Protein AF-A0A9P7DQG3-F1 (afdb_monomer)

Radius of gyration: 29.2 Å; Cα contacts (8 Å, |Δi|>4): 333; chains: 1; bounding box: 63×39×82 Å

Mean predicted aligned error: 13.74 Å

Structure (mmCIF, N/CA/C/O backbone):
data_AF-A0A9P7DQG3-F1
#
_entry.id   AF-A0A9P7DQG3-F1
#
loop_
_atom_site.group_PDB
_atom_site.id
_atom_site.type_symbol
_atom_site.label_atom_id
_atom_site.label_alt_id
_atom_site.label_comp_id
_atom_site.label_asym_id
_atom_site.label_entity_id
_atom_site.label_seq_id
_atom_site.pdbx_PDB_ins_code
_atom_site.Cartn_x
_atom_site.Cartn_y
_atom_site.Cartn_z
_atom_site.occupancy
_atom_site.B_iso_or_equiv
_atom_site.auth_seq_id
_atom_site.auth_comp_id
_atom_site.auth_asym_id
_atom_site.auth_atom_id
_atom_site.pdbx_PDB_model_num
ATOM 1 N N . MET A 1 1 ? 16.001 -13.285 -17.445 1.00 63.06 1 MET A N 1
ATOM 2 C CA . MET A 1 1 ? 15.745 -11.898 -16.988 1.00 63.06 1 MET A CA 1
ATOM 3 C C . MET A 1 1 ? 14.315 -11.533 -17.379 1.00 63.06 1 MET A C 1
ATOM 5 O O . MET A 1 1 ? 13.831 -12.072 -18.368 1.00 63.06 1 MET A O 1
ATOM 9 N N . GLN A 1 2 ? 13.593 -10.736 -16.587 1.00 71.00 2 GLN A N 1
ATOM 10 C CA . GLN A 1 2 ? 12.207 -10.353 -16.915 1.00 71.00 2 GLN A CA 1
ATOM 11 C C . GLN A 1 2 ? 12.152 -8.881 -17.323 1.00 71.00 2 GLN A C 1
ATOM 13 O O . GLN A 1 2 ? 12.653 -8.028 -16.598 1.00 71.00 2 GLN A O 1
ATOM 18 N N . LEU A 1 3 ? 11.556 -8.590 -18.474 1.00 70.62 3 LEU A N 1
ATOM 19 C CA . LEU A 1 3 ? 11.270 -7.233 -18.928 1.00 70.62 3 LEU A CA 1
ATOM 20 C C . LEU A 1 3 ? 9.759 -7.025 -18.865 1.00 70.62 3 LEU A C 1
ATOM 22 O O . LEU A 1 3 ? 9.004 -7.851 -19.366 1.00 70.62 3 LEU A O 1
ATOM 26 N N . MET A 1 4 ? 9.322 -5.939 -18.251 1.00 74.44 4 MET A N 1
ATOM 27 C CA . MET A 1 4 ? 7.920 -5.551 -18.183 1.00 74.44 4 MET A CA 1
ATOM 28 C C . MET A 1 4 ? 7.779 -4.178 -18.821 1.00 74.44 4 MET A C 1
ATOM 30 O O . MET A 1 4 ? 8.484 -3.254 -18.423 1.00 74.44 4 MET A O 1
ATOM 34 N N . ILE A 1 5 ? 6.889 -4.050 -19.795 1.00 70.81 5 ILE A N 1
ATOM 35 C CA . ILE A 1 5 ? 6.512 -2.766 -20.382 1.00 70.81 5 ILE A CA 1
ATOM 36 C C . ILE A 1 5 ? 5.112 -2.455 -19.863 1.00 70.81 5 ILE A C 1
ATOM 38 O O . ILE A 1 5 ? 4.211 -3.291 -19.940 1.00 70.81 5 ILE A O 1
ATOM 42 N N . MET A 1 6 ? 4.969 -1.288 -19.247 1.00 69.31 6 MET A N 1
ATOM 43 C CA . MET A 1 6 ? 3.700 -0.749 -18.783 1.00 69.31 6 MET A CA 1
ATOM 44 C C . MET A 1 6 ? 3.378 0.487 -19.606 1.00 69.31 6 MET A C 1
ATOM 46 O O . MET A 1 6 ? 4.008 1.534 -19.431 1.00 69.31 6 MET A O 1
ATOM 50 N N . ASP A 1 7 ? 2.381 0.351 -20.471 1.00 67.81 7 ASP A N 1
ATOM 51 C CA . ASP A 1 7 ? 1.833 1.455 -21.244 1.00 67.81 7 ASP A CA 1
ATOM 52 C C . ASP A 1 7 ? 0.748 2.145 -20.406 1.00 67.81 7 ASP A C 1
ATOM 54 O O . ASP A 1 7 ? -0.331 1.598 -20.143 1.00 67.81 7 ASP A O 1
ATOM 58 N N . LEU A 1 8 ? 1.059 3.351 -19.928 1.00 63.91 8 LEU A N 1
ATOM 59 C CA . LEU A 1 8 ? 0.132 4.186 -19.172 1.00 63.91 8 LEU A CA 1
ATOM 60 C C . LEU A 1 8 ? -0.768 4.922 -20.169 1.00 63.91 8 LEU A C 1
ATOM 62 O O . LEU A 1 8 ? -0.353 5.881 -20.823 1.00 63.91 8 LEU A O 1
ATOM 66 N N . LYS A 1 9 ? -2.023 4.479 -20.295 1.00 62.97 9 LYS A N 1
ATOM 67 C CA . LYS A 1 9 ? -3.053 5.274 -20.975 1.00 62.97 9 LYS A CA 1
ATOM 68 C C . LYS A 1 9 ? -3.391 6.491 -20.117 1.00 62.97 9 LYS A C 1
ATOM 70 O O . LYS A 1 9 ? -3.320 6.430 -18.892 1.00 62.97 9 LYS A O 1
ATOM 75 N N . LYS A 1 10 ? -3.747 7.591 -20.791 1.00 56.47 10 LYS A N 1
ATOM 76 C CA . LYS A 1 10 ? -4.061 8.900 -20.201 1.00 56.47 10 LYS A CA 1
ATOM 77 C C . LYS A 1 10 ? -4.883 8.730 -18.924 1.00 56.47 10 LYS A C 1
ATOM 79 O O . LYS A 1 10 ? -6.055 8.361 -18.993 1.00 56.47 10 LYS A O 1
ATOM 84 N N . VAL A 1 11 ? -4.274 9.018 -17.776 1.00 53.38 11 VAL A N 1
ATOM 85 C CA . VAL A 1 11 ? -4.937 8.840 -16.485 1.00 53.38 11 VAL A CA 1
ATOM 86 C C . VAL A 1 11 ? -6.070 9.871 -16.395 1.00 53.38 11 VAL A C 1
ATOM 88 O O . VAL A 1 11 ? -5.808 11.070 -16.571 1.00 53.38 11 VAL A O 1
ATOM 91 N N . PRO A 1 12 ? -7.329 9.459 -16.138 1.00 49.09 12 PRO A N 1
ATOM 92 C CA . PRO A 1 12 ? -8.450 10.386 -16.099 1.00 49.09 12 PRO A CA 1
ATOM 93 C C . PRO A 1 12 ? -8.169 11.564 -15.154 1.00 49.09 12 PRO A C 1
ATOM 95 O O . PRO A 1 12 ? -7.574 11.431 -14.079 1.00 49.09 12 PRO A O 1
ATOM 98 N N . THR A 1 13 ? -8.517 12.756 -15.637 1.00 47.00 13 THR A N 1
ATOM 99 C CA . THR A 1 13 ? -8.175 14.057 -15.044 1.00 47.00 13 THR A CA 1
ATOM 100 C C . THR A 1 13 ? -9.143 14.465 -13.928 1.00 47.00 13 THR A C 1
ATOM 102 O O . THR A 1 13 ? -8.862 15.410 -13.197 1.00 47.00 13 THR A O 1
ATOM 105 N N . GLU A 1 14 ? -10.259 13.754 -13.764 1.00 42.91 14 GLU A N 1
ATOM 106 C CA . GLU A 1 14 ? -11.219 14.021 -12.694 1.00 42.91 14 GLU A CA 1
ATOM 107 C C . GLU A 1 14 ? -10.837 13.317 -11.388 1.00 42.91 14 GLU A C 1
ATOM 109 O O . GLU A 1 14 ? -10.205 12.262 -11.393 1.00 42.91 14 GLU A O 1
ATOM 114 N N . ASP A 1 15 ? -11.195 13.954 -10.270 1.00 47.31 15 ASP A N 1
ATOM 115 C CA . ASP A 1 15 ? -10.981 13.533 -8.885 1.00 47.31 15 ASP A CA 1
ATOM 116 C C . ASP A 1 15 ? -11.397 12.068 -8.652 1.00 47.31 15 ASP A C 1
ATOM 118 O O . ASP A 1 15 ? -12.502 11.767 -8.189 1.00 47.31 15 ASP A O 1
ATOM 122 N N . ASN A 1 16 ? -10.488 11.136 -8.943 1.00 47.53 16 ASN A N 1
ATOM 123 C CA . ASN A 1 16 ? -10.688 9.711 -8.718 1.00 47.53 16 ASN A CA 1
ATOM 124 C C . ASN A 1 16 ? -10.616 9.427 -7.220 1.00 47.53 16 ASN A C 1
ATOM 126 O O . ASN A 1 16 ? -9.595 9.035 -6.649 1.00 47.53 16 ASN A O 1
ATOM 130 N N . THR A 1 17 ? -11.747 9.663 -6.574 1.00 49.53 17 THR A N 1
ATOM 131 C CA . THR A 1 17 ? -12.048 9.181 -5.239 1.00 49.53 17 THR A CA 1
ATOM 132 C C . THR A 1 17 ? -12.219 7.670 -5.328 1.00 49.53 17 THR A C 1
ATOM 134 O O . THR A 1 17 ? -13.249 7.160 -5.759 1.00 49.53 17 THR A O 1
ATOM 137 N N . LEU A 1 18 ? -11.184 6.920 -4.949 1.00 52.03 18 LEU A N 1
ATOM 138 C CA . LEU A 1 18 ? -11.362 5.485 -4.768 1.00 52.03 18 LEU A CA 1
ATOM 139 C C . LEU A 1 18 ? -12.339 5.260 -3.607 1.00 52.03 18 LEU A C 1
ATOM 141 O O . LEU A 1 18 ? -12.088 5.777 -2.509 1.00 52.03 18 LEU A O 1
ATOM 145 N N . PRO A 1 19 ? -13.409 4.467 -3.793 1.00 49.12 19 PRO A N 1
ATOM 146 C CA . PRO A 1 19 ? -14.172 3.982 -2.661 1.00 49.12 19 PRO A CA 1
ATOM 147 C C . PRO A 1 19 ? -13.223 3.164 -1.776 1.00 49.12 19 PRO A C 1
ATOM 149 O O . PRO A 1 19 ? -12.487 2.301 -2.272 1.00 49.12 19 PRO A O 1
ATOM 152 N N . PRO A 1 20 ? -13.173 3.441 -0.465 1.00 48.97 20 PRO A N 1
ATOM 153 C CA . PRO A 1 20 ? -12.318 2.682 0.416 1.00 48.97 20 PRO A CA 1
ATOM 154 C C . PRO A 1 20 ? -12.812 1.236 0.441 1.00 48.97 20 PRO A C 1
ATOM 156 O O . PRO A 1 20 ? -13.972 0.978 0.760 1.00 48.97 20 PRO A O 1
ATOM 159 N N . ARG A 1 21 ? -11.865 0.320 0.202 1.00 51.81 21 ARG A N 1
ATOM 160 C CA . ARG A 1 21 ? -11.880 -1.108 0.561 1.00 51.81 21 ARG A CA 1
ATOM 161 C C . ARG A 1 21 ? -12.265 -2.078 -0.564 1.00 51.81 21 ARG A C 1
ATOM 163 O O . ARG A 1 21 ? -13.416 -2.215 -0.959 1.00 51.81 21 ARG A O 1
ATOM 170 N N . SER A 1 22 ? -11.270 -2.861 -0.984 1.00 53.19 22 SER A N 1
ATOM 171 C CA . SER A 1 22 ? -11.482 -4.095 -1.741 1.00 53.19 22 SER A CA 1
ATOM 172 C C . SER A 1 22 ? -12.106 -5.168 -0.830 1.00 53.19 22 SER A C 1
ATOM 174 O O . SER A 1 22 ? -11.706 -5.352 0.324 1.00 53.19 22 SER A O 1
ATOM 176 N N . SER A 1 23 ? -13.104 -5.877 -1.363 1.00 53.47 23 SER A N 1
ATOM 177 C CA . SER A 1 23 ? -13.939 -6.890 -0.692 1.00 53.47 23 SER A CA 1
ATOM 178 C C . SER A 1 23 ? -13.155 -8.072 -0.085 1.00 53.47 23 SER A C 1
ATOM 180 O O . SER A 1 23 ? -13.668 -8.773 0.791 1.00 53.47 23 SER A O 1
ATOM 182 N N . ARG A 1 24 ? -11.894 -8.277 -0.489 1.00 57.59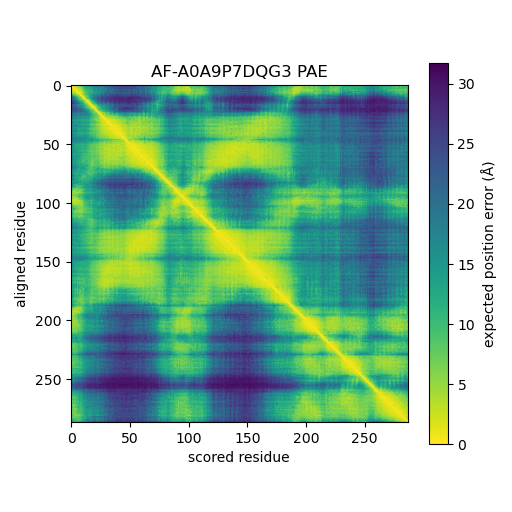 24 ARG A N 1
ATOM 183 C CA . ARG A 1 24 ? -11.137 -9.517 -0.246 1.00 57.59 24 ARG A CA 1
ATOM 184 C C . ARG A 1 24 ? -10.779 -9.779 1.228 1.00 57.59 24 ARG A C 1
ATOM 186 O O . ARG A 1 24 ? -10.534 -10.922 1.590 1.00 57.59 24 ARG A O 1
ATOM 193 N N . TYR A 1 25 ? -10.817 -8.755 2.086 1.00 62.91 25 TYR A N 1
ATOM 194 C CA . TYR A 1 25 ? -10.510 -8.856 3.527 1.00 62.91 25 TYR A CA 1
ATOM 195 C C . TYR A 1 25 ? -11.672 -8.395 4.422 1.00 62.91 25 TYR A C 1
ATOM 197 O O . TYR A 1 25 ? -11.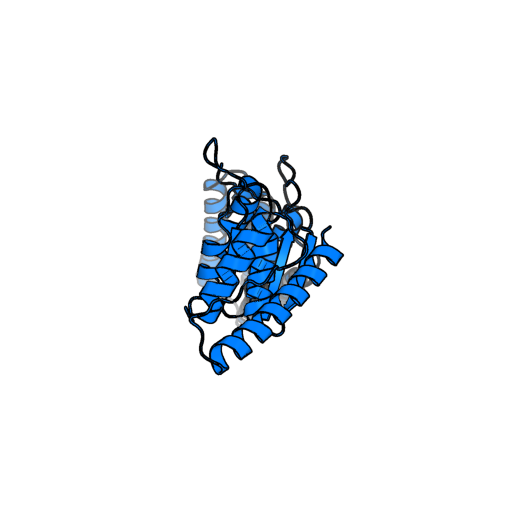471 -7.912 5.540 1.00 62.91 25 TYR A O 1
ATOM 205 N N . SER A 1 26 ? -12.906 -8.500 3.920 1.00 64.06 26 SER A N 1
ATOM 206 C CA . SER A 1 26 ? -14.104 -8.034 4.629 1.00 64.06 26 SER A CA 1
ATOM 207 C C . SER A 1 26 ? -14.474 -8.878 5.857 1.00 64.06 26 SER A C 1
ATOM 209 O O . SER A 1 26 ? -15.207 -8.396 6.714 1.00 64.06 26 SER A O 1
ATOM 211 N N . SER A 1 27 ? -13.980 -10.114 5.971 1.00 71.56 27 SER A N 1
ATOM 212 C CA . SER A 1 27 ? -14.324 -11.036 7.066 1.00 71.56 27 SER A CA 1
ATOM 213 C C . SER A 1 27 ? -13.561 -10.769 8.369 1.00 71.56 27 SER A C 1
ATOM 215 O O . SER A 1 27 ? -14.101 -10.984 9.450 1.00 71.56 27 SER A O 1
ATOM 217 N N . LEU A 1 28 ? -12.330 -10.258 8.297 1.00 75.88 28 LEU A N 1
ATOM 218 C CA . LEU A 1 28 ? -11.463 -10.068 9.469 1.00 75.88 28 LEU A CA 1
ATOM 219 C C . LEU A 1 28 ? -12.007 -9.061 10.505 1.00 75.88 28 LEU A C 1
ATOM 221 O O . LEU A 1 28 ? -11.995 -9.381 11.694 1.00 75.88 28 LEU A O 1
ATOM 225 N N . PRO A 1 29 ? -12.550 -7.890 10.114 1.00 75.81 29 PRO A N 1
ATOM 226 C CA . PRO A 1 29 ? -13.173 -6.974 11.072 1.00 75.81 29 PRO A CA 1
ATOM 227 C C . PRO A 1 29 ? -14.394 -7.587 11.764 1.00 75.81 29 PRO A C 1
ATOM 229 O O . PRO A 1 29 ? -14.620 -7.336 12.943 1.00 75.81 29 PRO A O 1
ATOM 232 N N . ILE A 1 30 ? -15.156 -8.423 11.049 1.00 81.25 30 ILE A N 1
ATOM 233 C CA . ILE A 1 30 ? -16.355 -9.083 11.581 1.00 81.25 30 ILE A CA 1
ATOM 234 C C . ILE A 1 30 ? -15.962 -10.038 12.709 1.00 81.25 30 ILE A C 1
ATOM 236 O O . ILE A 1 30 ? -16.588 -10.024 13.765 1.00 81.25 30 ILE A O 1
ATOM 240 N N . ILE A 1 31 ? -14.889 -10.813 12.528 1.00 83.00 31 ILE A N 1
ATOM 241 C CA . ILE A 1 31 ? -14.380 -11.742 13.549 1.00 83.00 31 ILE A CA 1
ATOM 242 C C . ILE A 1 31 ? -13.983 -10.990 14.829 1.00 83.00 31 ILE A C 1
ATOM 244 O O . ILE A 1 31 ? -14.371 -11.394 15.929 1.00 83.00 31 ILE A O 1
ATOM 248 N N . ALA A 1 32 ? -13.261 -9.873 14.700 1.00 81.88 32 ALA A N 1
ATOM 249 C CA . ALA A 1 32 ? -12.864 -9.045 15.839 1.00 81.88 32 ALA A CA 1
ATOM 250 C C . ALA A 1 32 ? -14.084 -8.458 16.580 1.00 81.88 32 ALA A C 1
ATOM 252 O O . ALA A 1 32 ? -14.145 -8.501 17.815 1.00 81.88 32 ALA A O 1
ATOM 253 N N . SER A 1 33 ? -15.090 -7.970 15.845 1.00 81.25 33 SER A N 1
ATOM 254 C CA . SER A 1 33 ? -16.330 -7.444 16.429 1.00 81.25 33 SER A CA 1
ATOM 255 C C . SER A 1 33 ? -17.147 -8.528 17.133 1.00 81.25 33 SER A C 1
ATOM 257 O O . SER A 1 33 ? -17.548 -8.329 18.278 1.00 81.25 33 SER A O 1
ATOM 259 N N . VAL A 1 34 ? -17.346 -9.691 16.504 1.00 87.00 34 VAL A N 1
ATOM 260 C CA . VAL A 1 34 ? -18.105 -10.817 17.081 1.00 87.00 34 VAL A CA 1
ATOM 261 C C . VAL A 1 34 ? -17.450 -11.319 18.365 1.00 87.00 34 VAL A C 1
ATOM 263 O O . VAL A 1 34 ? -18.135 -11.507 19.368 1.00 87.00 34 VAL A O 1
ATOM 266 N N . THR A 1 35 ? -16.123 -11.464 18.367 1.00 83.12 35 THR A N 1
ATOM 267 C CA . THR A 1 35 ? -15.363 -11.887 19.554 1.00 83.12 35 THR A CA 1
ATOM 268 C C . THR A 1 35 ? -15.544 -10.898 20.703 1.00 83.12 35 THR A C 1
ATOM 270 O O . THR A 1 35 ? -15.763 -11.292 21.847 1.00 83.12 35 THR A O 1
ATOM 273 N N . SER A 1 36 ? -15.520 -9.600 20.396 1.00 84.56 36 SER A N 1
ATOM 274 C CA . SER A 1 36 ? -15.711 -8.552 21.399 1.00 84.56 36 SER A CA 1
ATOM 275 C C . SER A 1 36 ? -17.151 -8.548 21.944 1.00 84.56 36 SER A C 1
ATOM 277 O O . SER A 1 36 ? -17.357 -8.342 23.139 1.00 84.56 36 SER A O 1
ATOM 279 N N . ILE A 1 37 ? -18.158 -8.821 21.100 1.00 88.00 37 ILE A N 1
ATOM 280 C CA . ILE A 1 37 ? -19.571 -8.929 21.519 1.00 88.00 37 ILE A CA 1
ATOM 281 C C . ILE A 1 37 ? -19.764 -10.145 22.424 1.00 88.00 37 ILE A C 1
ATOM 283 O O . ILE A 1 37 ? -20.390 -10.030 23.478 1.00 88.00 37 ILE A O 1
ATOM 287 N N . ALA A 1 38 ? -19.183 -11.289 22.060 1.00 87.62 38 ALA A N 1
ATOM 288 C CA . ALA A 1 38 ? -19.213 -12.492 22.884 1.00 87.62 38 ALA A CA 1
ATOM 289 C C . ALA A 1 38 ? -18.575 -12.243 24.261 1.00 87.62 38 ALA A C 1
ATOM 291 O O . ALA A 1 38 ? -19.174 -12.581 25.282 1.00 87.62 38 ALA A O 1
ATOM 292 N N . ALA A 1 39 ? -17.420 -11.569 24.306 1.00 84.31 39 ALA A N 1
ATOM 293 C CA . ALA A 1 39 ? -16.769 -11.181 25.557 1.00 84.31 39 ALA A CA 1
ATOM 294 C C . ALA A 1 39 ? -17.671 -10.279 26.424 1.00 84.31 39 ALA A C 1
ATOM 296 O O . ALA A 1 39 ? -17.797 -10.515 27.624 1.00 84.31 39 ALA A O 1
ATOM 297 N N . CYS A 1 40 ? -18.369 -9.303 25.829 1.00 84.81 40 CYS A N 1
ATOM 298 C CA . CYS A 1 40 ? -19.357 -8.480 26.538 1.00 84.81 40 CYS A CA 1
ATOM 299 C C . CYS A 1 40 ? -20.489 -9.314 27.160 1.00 84.81 40 CYS A C 1
ATOM 301 O O . CYS A 1 40 ? -20.813 -9.120 28.332 1.00 84.81 40 CYS A O 1
ATOM 303 N N . VAL A 1 41 ? -21.089 -10.233 26.397 1.00 88.31 41 VAL A N 1
ATOM 304 C CA . VAL A 1 41 ? -22.210 -11.073 26.864 1.00 88.31 41 VAL A CA 1
ATOM 305 C C . VAL A 1 41 ? -21.775 -11.985 28.013 1.00 88.31 41 VAL A C 1
ATOM 307 O O . VAL A 1 41 ? -22.498 -12.131 29.004 1.00 88.31 41 VAL A O 1
ATOM 310 N N . ILE A 1 42 ? -20.572 -12.556 27.921 1.00 86.25 42 ILE A N 1
ATOM 311 C CA . ILE A 1 42 ? -20.012 -13.409 28.973 1.00 86.25 42 ILE A CA 1
ATOM 312 C C . ILE A 1 42 ? -19.736 -12.587 30.241 1.00 86.25 42 ILE A C 1
ATOM 314 O O . ILE A 1 42 ? -20.158 -12.989 31.324 1.00 86.25 42 ILE A O 1
ATOM 318 N N . CYS A 1 43 ? -19.128 -11.400 30.126 1.00 82.88 43 CYS A N 1
ATOM 319 C CA . CYS A 1 43 ? -18.888 -10.513 31.274 1.00 82.88 43 CYS A CA 1
ATOM 320 C C . CYS A 1 43 ? -20.191 -10.078 31.969 1.00 82.88 43 CYS A C 1
ATOM 322 O O . CYS A 1 43 ? -20.262 -10.081 33.199 1.00 82.88 43 CYS A O 1
ATOM 324 N N . ALA A 1 44 ? -21.241 -9.766 31.200 1.00 85.19 44 ALA A N 1
ATOM 325 C CA . ALA A 1 44 ? -22.556 -9.432 31.752 1.00 85.19 44 ALA A CA 1
ATOM 326 C C . ALA A 1 44 ? -23.185 -10.620 32.506 1.00 85.19 44 ALA A C 1
ATOM 328 O O . ALA A 1 44 ? -23.757 -10.439 33.581 1.00 85.19 44 ALA A O 1
ATOM 329 N N . SER A 1 45 ? -23.018 -11.841 31.988 1.00 85.12 45 SER A N 1
ATOM 330 C CA . SER A 1 45 ? -23.529 -13.071 32.617 1.00 85.12 45 SER A CA 1
ATOM 331 C C . SER A 1 45 ? -22.844 -13.374 33.955 1.00 85.12 45 SER A C 1
ATOM 333 O O . SER A 1 45 ? -23.489 -13.838 34.893 1.00 85.12 45 SER A O 1
ATOM 335 N N . VAL A 1 46 ? -21.555 -13.043 34.078 1.00 85.62 46 VAL A N 1
ATOM 336 C CA . VAL A 1 46 ? -20.765 -13.180 35.319 1.00 85.62 46 VAL A CA 1
ATOM 337 C C . VAL A 1 46 ? -21.012 -12.007 36.292 1.00 85.62 46 VAL A C 1
ATOM 339 O O . VAL A 1 46 ? -20.421 -11.950 37.367 1.00 85.62 46 VAL A O 1
ATOM 342 N N . LYS A 1 47 ? -21.932 -11.083 35.962 1.00 82.81 47 LYS A N 1
ATOM 343 C CA . LYS A 1 47 ? -22.234 -9.849 36.717 1.00 82.81 47 LYS A CA 1
ATOM 344 C C . LYS A 1 47 ? -21.024 -8.920 36.891 1.00 82.81 47 LYS A C 1
ATOM 346 O O . LYS A 1 47 ? -21.040 -8.052 37.764 1.00 82.81 47 LYS A O 1
ATOM 351 N N . ASP A 1 48 ? -20.001 -9.049 36.042 1.00 83.88 48 ASP A N 1
ATOM 352 C CA . ASP A 1 48 ? -18.880 -8.110 36.007 1.00 83.88 48 ASP A CA 1
ATOM 353 C C . ASP A 1 48 ? -19.230 -6.905 35.129 1.00 83.88 48 ASP A C 1
ATOM 355 O O . ASP A 1 48 ? -18.868 -6.784 33.952 1.00 83.88 48 ASP A O 1
ATOM 359 N N . TRP A 1 49 ? -19.980 -5.990 35.737 1.00 84.19 49 TRP A N 1
ATOM 360 C CA . TRP A 1 49 ? -20.413 -4.751 35.103 1.00 84.19 49 TRP A CA 1
ATOM 361 C C . TRP A 1 49 ? -19.257 -3.799 34.799 1.00 84.19 49 TRP A C 1
ATOM 363 O O . TRP A 1 49 ? -19.394 -2.960 33.907 1.00 84.19 49 TRP A O 1
ATOM 373 N N . LEU A 1 50 ? -18.140 -3.903 35.527 1.00 85.94 50 LEU A N 1
ATOM 374 C CA . LEU A 1 50 ? -16.973 -3.060 35.293 1.00 85.94 50 LEU A CA 1
ATOM 375 C C . LEU A 1 50 ? -16.317 -3.473 33.975 1.00 85.94 50 LEU A C 1
ATOM 377 O O . LEU A 1 50 ? -16.249 -2.659 33.055 1.00 85.94 50 LEU A O 1
ATOM 381 N N . SER A 1 51 ? -15.935 -4.746 33.829 1.00 85.19 51 SER A N 1
ATOM 382 C CA . SER A 1 51 ? -15.337 -5.252 32.586 1.00 85.19 51 SER A CA 1
ATOM 383 C C . SER A 1 51 ? -16.276 -5.109 31.390 1.00 85.19 51 SER A C 1
ATOM 385 O O . SER A 1 51 ? -15.831 -4.709 30.313 1.00 85.19 51 SER A O 1
ATOM 387 N N . PHE A 1 52 ? -17.582 -5.331 31.577 1.00 87.81 52 PHE A N 1
ATOM 388 C CA . PHE A 1 52 ? -18.582 -5.073 30.538 1.00 87.81 52 PHE A CA 1
ATOM 389 C C . PHE A 1 52 ? -18.534 -3.622 30.028 1.00 87.81 52 PHE A C 1
ATOM 391 O O . PHE A 1 52 ? -18.428 -3.402 28.820 1.00 87.81 52 PHE A O 1
ATOM 398 N N . LYS A 1 53 ? -18.564 -2.629 30.932 1.00 88.94 53 LYS A N 1
ATOM 399 C CA . LYS A 1 53 ? -18.517 -1.203 30.562 1.00 88.94 53 LYS A CA 1
ATOM 400 C C . LYS A 1 53 ? -17.216 -0.841 29.848 1.00 88.94 53 LYS A C 1
ATOM 402 O O . LYS A 1 53 ? -17.253 -0.058 28.903 1.00 88.94 53 LYS A O 1
ATOM 407 N N . MET A 1 54 ? -16.088 -1.421 30.255 1.00 88.56 54 MET A N 1
ATOM 408 C CA . MET A 1 54 ? -14.784 -1.135 29.647 1.00 88.56 54 MET A CA 1
ATOM 409 C C . MET A 1 54 ? -14.648 -1.712 28.234 1.00 88.56 54 MET A C 1
ATOM 411 O O . MET A 1 54 ? -14.115 -1.029 27.354 1.00 88.56 54 MET A O 1
ATOM 415 N N . ILE A 1 55 ? -15.157 -2.927 27.994 1.00 87.69 55 ILE A N 1
ATOM 416 C CA . ILE A 1 55 ? -15.197 -3.522 26.647 1.00 87.69 55 ILE A CA 1
ATOM 417 C C . ILE A 1 55 ? -16.152 -2.717 25.755 1.00 87.69 55 ILE A C 1
ATOM 419 O O . ILE A 1 55 ? -15.784 -2.344 24.640 1.00 87.69 55 ILE A O 1
ATOM 423 N N . LEU A 1 56 ? -17.339 -2.366 26.266 1.00 89.88 56 LEU A N 1
ATOM 424 C CA . LEU A 1 56 ? -18.324 -1.567 25.533 1.00 89.88 56 LEU A CA 1
ATOM 425 C C . LEU A 1 56 ? -17.777 -0.179 25.162 1.00 89.88 56 LEU A C 1
ATOM 427 O O . LEU A 1 56 ? -17.928 0.261 24.023 1.00 89.88 56 LEU A O 1
ATOM 431 N N . LEU A 1 57 ? -17.086 0.491 26.089 1.00 90.75 57 LEU A N 1
ATOM 432 C CA . LEU A 1 57 ? -16.409 1.764 25.830 1.00 90.75 57 LEU A CA 1
ATOM 433 C C . LEU A 1 57 ? -15.377 1.630 24.700 1.00 90.75 57 LEU A C 1
ATOM 435 O O . LEU A 1 57 ? -15.310 2.489 23.820 1.00 90.75 57 LEU A O 1
ATOM 439 N N . GLY A 1 58 ? -14.608 0.536 24.698 1.00 88.00 58 GLY A N 1
ATOM 440 C CA . GLY A 1 58 ? -13.656 0.200 23.638 1.00 88.00 58 GLY A CA 1
ATOM 441 C C . GLY A 1 58 ? -14.314 0.074 22.266 1.00 88.00 58 GLY A C 1
ATOM 442 O O . GLY A 1 58 ? -13.838 0.671 21.297 1.00 88.00 58 GLY A O 1
ATOM 443 N N . MET A 1 59 ? -15.437 -0.645 22.192 1.00 89.00 59 MET A N 1
ATOM 444 C CA . MET A 1 59 ? -16.207 -0.797 20.955 1.00 89.00 59 MET A CA 1
ATOM 445 C C . MET A 1 59 ? -16.732 0.534 20.429 1.00 89.00 59 MET A C 1
ATOM 447 O O . MET A 1 59 ? -16.565 0.829 19.249 1.00 89.00 59 MET A O 1
ATOM 451 N N . VAL A 1 60 ? -17.352 1.339 21.295 1.00 90.69 60 VAL A N 1
ATOM 452 C CA . VAL A 1 60 ? -17.951 2.621 20.899 1.00 90.69 60 VAL A CA 1
ATOM 453 C C . VAL A 1 60 ? -16.867 3.594 20.433 1.00 90.69 60 VAL A C 1
ATOM 455 O O . VAL A 1 60 ? -16.996 4.182 19.362 1.00 90.69 60 VAL A O 1
ATOM 458 N N . SER A 1 61 ? -15.763 3.704 21.176 1.00 90.00 61 SER A N 1
ATOM 459 C CA . SER A 1 61 ? -14.588 4.504 20.796 1.00 90.00 61 SER A CA 1
ATOM 460 C C . SER A 1 61 ? -14.027 4.089 19.428 1.00 90.00 61 SER A C 1
ATOM 462 O O . SER A 1 61 ? -13.853 4.916 18.528 1.00 90.00 61 SER A O 1
ATOM 464 N N . SER A 1 62 ? -13.807 2.786 19.235 1.00 88.00 62 SER A N 1
ATOM 465 C CA . SER A 1 62 ? -13.277 2.234 17.980 1.00 88.00 62 SER A CA 1
ATOM 466 C C . SER A 1 62 ? -14.259 2.411 16.814 1.00 88.00 62 SER A C 1
ATOM 468 O O . SER A 1 62 ? -13.856 2.682 15.684 1.00 88.00 62 SER A O 1
ATOM 470 N N . GLY A 1 63 ? -15.563 2.310 17.077 1.00 87.00 63 GLY A N 1
ATOM 471 C CA . GLY A 1 63 ? -16.621 2.559 16.097 1.00 87.00 63 GLY A CA 1
ATOM 472 C C . GLY A 1 63 ? -16.661 4.018 15.641 1.00 87.00 63 GLY A C 1
ATOM 473 O O . GLY A 1 63 ? -16.686 4.292 14.443 1.00 87.00 63 GLY A O 1
ATOM 474 N N . ILE A 1 64 ? -16.589 4.967 16.579 1.00 87.81 64 ILE A N 1
ATOM 475 C CA . ILE A 1 64 ? -16.568 6.403 16.263 1.00 87.81 64 ILE A CA 1
ATOM 476 C C . ILE A 1 64 ? -15.313 6.753 15.457 1.00 87.81 64 ILE A C 1
ATOM 478 O O . ILE A 1 64 ? -15.408 7.377 14.399 1.00 87.81 64 ILE A O 1
ATOM 482 N N . THR A 1 65 ? -14.137 6.320 15.919 1.00 87.25 65 THR A N 1
ATOM 483 C CA . THR A 1 65 ? -12.864 6.611 15.239 1.00 87.25 65 THR A CA 1
ATOM 484 C C . THR A 1 65 ? -12.816 6.009 13.835 1.00 87.25 65 THR A C 1
ATOM 486 O O . THR A 1 65 ? -12.456 6.708 12.888 1.00 87.25 65 THR A O 1
ATOM 489 N N . SER A 1 66 ? -13.245 4.756 13.659 1.00 82.38 66 SER A N 1
ATOM 490 C CA . SER A 1 66 ? -13.295 4.109 12.339 1.00 82.38 66 SER A CA 1
ATOM 491 C C . SER A 1 66 ? -14.313 4.752 11.394 1.00 82.38 66 SER A C 1
ATOM 493 O O . SER A 1 66 ? -14.000 4.939 10.217 1.00 82.38 66 SER A O 1
ATOM 495 N N . SER A 1 67 ? -15.482 5.170 11.891 1.00 84.56 67 SER A N 1
ATOM 496 C CA . SER A 1 67 ? -16.466 5.910 11.091 1.00 84.56 67 SER A CA 1
ATOM 497 C C . SER A 1 67 ? -15.892 7.230 10.586 1.00 84.56 67 SER A C 1
ATOM 499 O O . SER A 1 67 ? -16.066 7.569 9.418 1.00 84.56 67 SER A O 1
ATOM 501 N N . ILE A 1 68 ? -15.182 7.967 11.444 1.00 84.44 68 ILE A N 1
ATOM 502 C CA . ILE A 1 68 ? -14.529 9.223 11.067 1.00 84.44 68 ILE A CA 1
ATOM 503 C C . ILE A 1 68 ? -13.434 8.968 10.026 1.00 84.44 68 ILE A C 1
ATOM 505 O O . ILE A 1 68 ? -13.371 9.676 9.021 1.00 84.44 68 ILE A O 1
ATOM 509 N N . MET A 1 69 ? -12.609 7.936 10.214 1.00 80.06 69 MET A N 1
ATOM 510 C CA . MET A 1 69 ? -11.558 7.576 9.255 1.00 80.06 69 MET A CA 1
ATOM 511 C C . MET A 1 69 ? -12.127 7.177 7.888 1.00 80.06 69 MET A C 1
ATOM 513 O O . MET A 1 69 ? -11.547 7.535 6.865 1.00 80.06 69 MET A O 1
ATOM 517 N N . CYS A 1 70 ? -13.295 6.527 7.852 1.00 75.62 70 CYS A N 1
ATOM 518 C CA . CYS A 1 70 ? -13.986 6.190 6.603 1.00 75.62 70 CYS A CA 1
ATOM 519 C C . CYS A 1 70 ? -14.493 7.416 5.830 1.00 75.62 70 CYS A C 1
ATOM 521 O O . CYS A 1 70 ? -14.737 7.314 4.633 1.00 75.62 70 CYS A O 1
ATOM 523 N N . THR A 1 71 ? -14.631 8.583 6.470 1.00 77.88 71 THR A N 1
ATOM 524 C CA . THR A 1 71 ? -14.974 9.825 5.749 1.00 77.88 71 THR A CA 1
ATOM 525 C C . THR A 1 71 ? -13.800 10.406 4.959 1.00 77.88 71 THR A C 1
ATOM 527 O O . THR A 1 71 ? -13.979 11.372 4.210 1.00 77.88 71 THR A O 1
ATOM 530 N N . GLY A 1 72 ? -12.597 9.853 5.145 1.00 71.62 72 GLY A N 1
ATOM 531 C CA . GLY A 1 72 ? -11.401 10.247 4.422 1.00 71.62 72 GLY A CA 1
ATOM 532 C C . GLY A 1 72 ? -11.444 9.805 2.964 1.00 71.62 72 GLY A C 1
ATOM 533 O O . GLY A 1 72 ? -11.810 8.680 2.644 1.00 71.62 72 GLY A O 1
ATOM 534 N N . THR A 1 73 ? -11.026 10.700 2.077 1.00 69.12 73 THR A N 1
ATOM 535 C CA . THR A 1 73 ? -10.864 10.409 0.648 1.00 69.12 73 THR A CA 1
ATOM 536 C C . THR A 1 73 ? -9.390 10.176 0.356 1.00 69.12 73 THR A C 1
ATOM 538 O O . THR A 1 73 ? -8.537 10.962 0.773 1.00 69.12 73 THR A O 1
ATOM 541 N N . ILE A 1 74 ? -9.064 9.075 -0.318 1.00 67.06 74 ILE A N 1
ATOM 542 C CA . ILE A 1 74 ? -7.695 8.813 -0.765 1.00 67.06 74 ILE A CA 1
ATOM 543 C C . ILE A 1 74 ? -7.504 9.568 -2.076 1.00 67.06 74 ILE A C 1
ATOM 545 O O . ILE A 1 74 ? -8.228 9.342 -3.037 1.00 67.06 74 ILE A O 1
ATOM 549 N N . THR A 1 75 ? -6.537 10.476 -2.091 1.00 66.31 75 THR A N 1
ATOM 550 C CA . THR A 1 75 ? -6.181 11.290 -3.255 1.00 66.31 75 THR A CA 1
ATOM 551 C C . THR A 1 75 ? -4.750 10.982 -3.662 1.00 66.31 75 THR A C 1
ATOM 553 O O . THR A 1 75 ? -3.874 10.818 -2.808 1.00 66.31 75 THR A O 1
ATOM 556 N N . LEU A 1 76 ? -4.492 10.897 -4.965 1.00 65.56 76 LEU A N 1
ATOM 557 C CA . LEU A 1 76 ? -3.139 10.754 -5.485 1.00 65.56 76 LEU A CA 1
ATOM 558 C C . LEU A 1 76 ? -2.540 12.149 -5.672 1.00 65.56 76 LEU A C 1
ATOM 560 O O . LEU A 1 76 ? -2.954 12.906 -6.547 1.00 65.56 76 LEU A O 1
ATOM 564 N N . GLY A 1 77 ? -1.574 12.510 -4.829 1.00 62.97 77 GLY A N 1
ATOM 565 C CA . GLY A 1 77 ? -0.837 13.757 -4.984 1.00 62.97 77 GLY A CA 1
ATOM 566 C C . GLY A 1 77 ? 0.065 13.679 -6.210 1.00 62.97 77 GLY A C 1
ATOM 567 O O . GLY A 1 77 ? 1.112 13.032 -6.143 1.00 62.97 77 GLY A O 1
ATOM 568 N N . ARG A 1 78 ? -0.336 14.336 -7.304 1.00 65.69 78 ARG A N 1
ATOM 569 C CA . ARG A 1 78 ? 0.488 14.506 -8.507 1.00 65.69 78 ARG A CA 1
ATOM 570 C C . ARG A 1 78 ? 1.475 15.651 -8.292 1.00 65.69 78 ARG A C 1
ATOM 572 O O . ARG A 1 78 ? 1.115 16.704 -7.763 1.00 65.69 78 ARG A O 1
ATOM 579 N N . VAL A 1 79 ? 2.723 15.445 -8.693 1.00 66.00 79 VAL A N 1
ATOM 580 C CA . VAL A 1 79 ? 3.695 16.533 -8.819 1.00 66.00 79 VAL A CA 1
ATOM 581 C C . VAL A 1 79 ? 3.549 17.066 -10.241 1.00 66.00 79 VAL A C 1
ATOM 583 O O . VAL A 1 79 ? 3.706 16.304 -11.193 1.00 66.00 79 VAL A O 1
ATOM 586 N N . LYS A 1 80 ? 3.188 18.347 -10.383 1.00 65.00 80 LYS A N 1
ATOM 587 C CA . LYS A 1 80 ? 3.042 18.973 -11.700 1.00 65.00 80 LYS A CA 1
ATOM 588 C C . LYS A 1 80 ? 4.404 18.933 -12.418 1.00 65.00 80 LYS A C 1
ATOM 590 O O . LYS A 1 80 ? 5.392 19.319 -11.784 1.00 65.00 80 LYS A O 1
ATOM 595 N N . PRO A 1 81 ? 4.479 18.450 -13.669 1.00 62.28 81 PRO A N 1
ATOM 596 C CA . PRO A 1 81 ? 5.705 18.528 -14.454 1.00 62.28 81 PRO A CA 1
ATOM 597 C C . PRO A 1 81 ? 6.075 19.993 -14.702 1.00 62.28 81 PRO A C 1
ATOM 599 O O . PRO A 1 81 ? 5.224 20.887 -14.628 1.00 62.28 81 PRO A O 1
ATOM 602 N N . ALA A 1 82 ? 7.357 20.249 -14.949 1.00 69.44 82 ALA A N 1
ATOM 603 C CA . ALA A 1 82 ? 7.794 21.576 -15.366 1.00 69.44 82 ALA A CA 1
ATOM 604 C C . ALA A 1 82 ? 7.318 21.852 -16.804 1.00 69.44 82 ALA A C 1
ATOM 606 O O . ALA A 1 82 ? 7.158 20.929 -17.603 1.00 69.44 82 ALA A O 1
ATOM 607 N N . ASP A 1 83 ? 7.079 23.119 -17.143 1.00 65.50 83 ASP A N 1
ATOM 608 C CA . ASP A 1 83 ? 6.613 23.468 -18.485 1.00 65.50 83 ASP A CA 1
ATOM 609 C C . ASP A 1 83 ? 7.713 23.163 -19.525 1.00 65.50 83 ASP A C 1
ATOM 611 O O . ASP A 1 83 ? 8.854 23.607 -19.385 1.00 65.50 83 ASP A O 1
ATOM 615 N N . GLY A 1 84 ? 7.365 22.406 -20.573 1.00 61.66 84 GLY A N 1
ATOM 616 C CA . GLY A 1 84 ? 8.262 22.083 -21.692 1.00 61.66 84 GLY A CA 1
ATOM 617 C C . GLY A 1 84 ? 9.107 20.811 -21.540 1.00 61.66 84 GLY A C 1
ATOM 618 O O . GLY A 1 84 ? 10.032 20.616 -22.329 1.00 61.66 84 GLY A O 1
ATOM 619 N N . VAL A 1 85 ? 8.825 19.950 -20.558 1.00 60.53 85 VAL A N 1
ATOM 620 C CA . VAL A 1 85 ? 9.543 18.675 -20.403 1.00 60.53 85 VAL A CA 1
ATOM 621 C C . VAL A 1 85 ? 9.084 17.669 -21.480 1.00 60.53 85 VAL A C 1
ATOM 623 O O . VAL A 1 85 ? 7.888 17.598 -21.777 1.00 60.53 85 VAL A O 1
ATOM 626 N N . PRO A 1 86 ? 10.014 16.925 -22.117 1.00 66.12 86 PRO A N 1
ATOM 627 C CA . PRO A 1 86 ? 9.679 15.865 -23.074 1.00 66.12 86 PRO A CA 1
ATOM 628 C C . PRO A 1 86 ? 8.840 14.736 -22.438 1.00 66.12 86 PRO A C 1
ATOM 630 O O . PRO A 1 86 ? 8.720 14.679 -21.214 1.00 66.12 86 PRO A O 1
ATOM 633 N N . PRO A 1 87 ? 8.274 13.814 -23.247 1.00 66.75 87 PRO A N 1
ATOM 634 C CA . PRO A 1 87 ? 7.557 12.640 -22.745 1.00 66.75 87 PRO A CA 1
ATOM 635 C C . PRO A 1 87 ? 8.336 11.927 -21.632 1.00 66.75 87 PRO A C 1
ATOM 637 O O . PRO A 1 87 ? 9.548 11.739 -21.741 1.00 66.75 87 PRO A O 1
ATOM 640 N N . GLY A 1 88 ? 7.647 11.552 -20.552 1.00 64.06 88 GLY A N 1
ATOM 641 C CA . GLY A 1 88 ? 8.282 11.089 -19.318 1.00 64.06 88 GLY A CA 1
ATOM 642 C C . GLY A 1 88 ? 8.635 9.610 -19.293 1.00 64.06 88 GLY A C 1
ATOM 643 O O . GLY A 1 88 ? 8.706 9.048 -18.201 1.00 64.06 88 GLY A O 1
ATOM 644 N N . ASP A 1 89 ? 8.821 8.986 -20.456 1.00 75.19 89 ASP A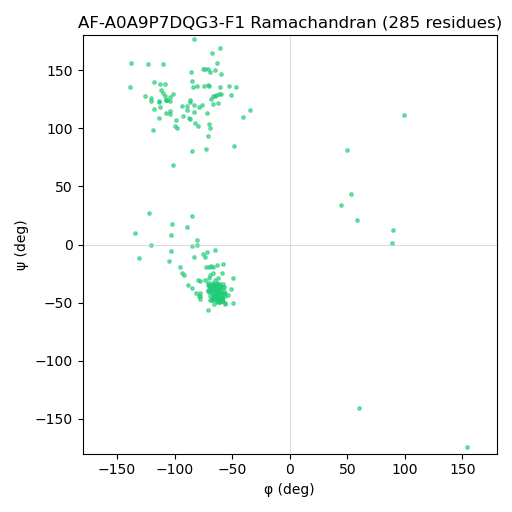 N 1
ATOM 645 C CA . ASP A 1 89 ? 9.179 7.575 -20.563 1.00 75.19 89 ASP A CA 1
ATOM 646 C C . ASP A 1 89 ? 10.390 7.267 -19.669 1.00 75.19 89 ASP A C 1
ATOM 648 O O . ASP A 1 89 ? 11.416 7.954 -19.692 1.00 75.19 89 ASP A O 1
ATOM 652 N N . GLY A 1 90 ? 10.253 6.241 -18.834 1.00 69.25 90 GLY A N 1
ATOM 653 C CA . GLY A 1 90 ? 11.198 5.945 -17.766 1.00 69.25 90 GLY A CA 1
ATOM 654 C C . GLY A 1 90 ? 11.501 4.461 -17.649 1.00 69.25 90 GLY A C 1
ATOM 655 O O . GLY A 1 90 ? 10.708 3.602 -18.029 1.00 69.25 90 GLY A O 1
ATOM 656 N N . MET A 1 91 ? 12.661 4.150 -17.073 1.00 74.94 91 MET A N 1
ATOM 657 C CA . MET A 1 91 ? 13.096 2.779 -16.823 1.00 74.94 91 MET A CA 1
ATOM 658 C C . MET A 1 91 ? 13.455 2.600 -15.350 1.00 74.94 91 MET A C 1
ATOM 660 O O . MET A 1 91 ? 14.274 3.336 -14.802 1.00 74.94 91 MET A O 1
ATOM 664 N N . LEU A 1 92 ? 12.867 1.588 -14.718 1.00 73.69 92 LEU A N 1
ATOM 665 C CA . LEU A 1 92 ? 13.228 1.118 -13.388 1.00 73.69 92 LEU A CA 1
ATOM 666 C C . LEU A 1 92 ? 14.033 -0.175 -13.532 1.00 73.69 92 LEU A C 1
ATOM 668 O O . LEU A 1 92 ? 13.523 -1.213 -13.960 1.00 73.69 92 LEU A O 1
ATOM 672 N N . LEU A 1 93 ? 15.310 -0.094 -13.175 1.00 69.62 93 LEU A N 1
ATOM 673 C CA . LEU A 1 93 ? 16.228 -1.226 -13.129 1.00 69.62 93 LEU A CA 1
ATOM 674 C C . LEU A 1 93 ? 16.159 -1.876 -11.743 1.00 69.62 93 LEU A C 1
ATOM 676 O O . LEU A 1 93 ? 16.521 -1.259 -10.744 1.00 69.62 93 LEU A O 1
ATOM 680 N N . LEU A 1 94 ? 15.704 -3.125 -11.685 1.00 71.88 94 LEU A N 1
ATOM 681 C CA . LEU A 1 94 ? 15.858 -4.016 -10.536 1.00 71.88 94 LEU A CA 1
ATOM 682 C C . LEU A 1 94 ? 16.852 -5.127 -10.909 1.00 71.88 94 LEU A C 1
ATOM 684 O O . LEU A 1 94 ? 16.964 -5.495 -12.077 1.00 71.88 94 LEU A O 1
ATOM 688 N N . ASP A 1 95 ? 17.513 -5.733 -9.919 1.00 68.62 95 ASP A N 1
ATOM 689 C CA . ASP A 1 95 ? 18.630 -6.683 -10.113 1.00 68.62 95 ASP A CA 1
ATOM 690 C C . ASP A 1 95 ? 18.378 -7.809 -11.135 1.00 68.62 95 ASP A C 1
ATOM 692 O O . ASP A 1 95 ? 19.310 -8.310 -11.770 1.00 68.62 95 ASP A O 1
ATOM 696 N N . ASN A 1 96 ? 17.117 -8.221 -11.311 1.00 70.00 96 ASN A N 1
ATOM 697 C CA . ASN A 1 96 ? 16.729 -9.244 -12.284 1.00 70.00 96 ASN A CA 1
ATOM 698 C C . ASN A 1 96 ? 15.484 -8.881 -13.115 1.00 70.00 96 ASN A C 1
ATOM 700 O O . ASN A 1 96 ? 14.935 -9.748 -13.812 1.00 70.00 96 ASN A O 1
ATOM 704 N N . ARG A 1 97 ? 15.010 -7.629 -13.021 1.00 72.06 97 ARG A N 1
ATOM 705 C CA . ARG A 1 97 ? 13.827 -7.147 -13.745 1.00 72.06 97 ARG A CA 1
ATOM 706 C C . ARG A 1 97 ? 14.049 -5.743 -14.284 1.00 72.06 97 ARG A C 1
ATOM 708 O O . ARG A 1 97 ? 14.505 -4.871 -13.560 1.00 72.06 97 ARG A O 1
ATOM 715 N N . ILE A 1 98 ? 13.666 -5.524 -15.530 1.00 75.19 98 ILE A N 1
ATOM 716 C CA . ILE A 1 98 ? 13.609 -4.190 -16.125 1.00 75.19 98 ILE A CA 1
ATOM 717 C C . ILE A 1 98 ? 12.133 -3.836 -16.257 1.00 75.19 98 ILE A C 1
ATOM 719 O O . ILE A 1 98 ? 11.378 -4.610 -16.844 1.00 75.19 98 ILE A O 1
ATOM 723 N N . VAL A 1 99 ? 11.711 -2.708 -15.691 1.00 78.06 99 VAL A N 1
ATOM 724 C CA . VAL A 1 99 ? 10.346 -2.193 -15.849 1.00 78.06 99 VAL A CA 1
ATOM 725 C C . VAL A 1 99 ? 10.417 -0.893 -16.632 1.00 78.06 99 VAL A C 1
ATOM 727 O O . VAL A 1 99 ? 11.106 0.037 -16.225 1.00 78.06 99 VAL A O 1
ATOM 730 N N . ILE A 1 100 ? 9.721 -0.838 -17.758 1.00 77.56 100 ILE A N 1
ATOM 731 C CA . ILE A 1 100 ? 9.614 0.337 -18.615 1.00 77.56 100 ILE A CA 1
ATOM 732 C C . ILE A 1 100 ? 8.240 0.937 -18.387 1.00 77.56 100 ILE A C 1
ATOM 734 O O . ILE A 1 100 ? 7.231 0.248 -18.522 1.00 77.56 100 ILE A O 1
ATOM 738 N N . LEU A 1 101 ? 8.221 2.206 -18.002 1.00 74.44 101 LEU A N 1
ATOM 739 C CA . LEU A 1 101 ? 7.017 3.001 -17.828 1.00 74.44 101 LEU A CA 1
ATOM 740 C C . LEU A 1 101 ? 6.925 3.932 -19.027 1.00 74.44 101 LEU A C 1
ATOM 742 O O . LEU A 1 101 ? 7.792 4.789 -19.194 1.00 74.44 101 LEU A O 1
ATOM 746 N N . ARG A 1 102 ? 5.895 3.753 -19.849 1.00 72.62 102 ARG A N 1
ATOM 747 C CA . ARG A 1 102 ? 5.671 4.564 -21.040 1.00 72.62 102 ARG A CA 1
ATOM 748 C C . ARG A 1 102 ? 4.434 5.424 -20.866 1.00 72.62 102 ARG A C 1
ATOM 750 O O . ARG A 1 102 ? 3.398 4.918 -20.434 1.00 72.62 102 ARG A O 1
ATOM 757 N N . GLY A 1 103 ? 4.527 6.705 -21.194 1.00 73.25 103 GLY A N 1
ATOM 758 C CA . GLY A 1 103 ? 3.396 7.621 -21.092 1.00 73.25 103 GLY A CA 1
ATOM 759 C C . GLY A 1 103 ? 3.804 9.075 -20.904 1.00 73.25 103 GLY A C 1
ATOM 760 O O . GLY A 1 103 ? 4.978 9.446 -20.937 1.00 73.25 103 GLY A O 1
ATOM 761 N N . ASN A 1 104 ? 2.805 9.930 -20.691 1.00 73.19 104 ASN A N 1
ATOM 762 C CA . ASN A 1 104 ? 3.067 11.336 -20.416 1.00 73.19 104 ASN A CA 1
ATOM 763 C C . ASN A 1 104 ? 3.811 11.491 -19.078 1.00 73.19 104 ASN A C 1
ATOM 765 O O . ASN A 1 104 ? 3.613 10.697 -18.154 1.00 73.19 104 ASN A O 1
ATOM 769 N N . GLU A 1 105 ? 4.634 12.534 -18.936 1.00 72.56 105 GLU A N 1
ATOM 770 C CA . GLU A 1 105 ? 5.400 12.748 -17.701 1.00 72.56 105 GLU A CA 1
ATOM 771 C C . GLU A 1 105 ? 4.485 12.864 -16.480 1.00 72.56 105 GLU A C 1
ATOM 773 O O . GLU A 1 105 ? 4.815 12.351 -15.419 1.00 72.56 105 GLU A O 1
ATOM 778 N N . GLU A 1 106 ? 3.294 13.441 -16.628 1.00 69.81 106 GLU A N 1
ATOM 779 C CA . GLU A 1 106 ? 2.296 13.499 -15.556 1.00 69.81 106 GLU A CA 1
ATOM 780 C C . GLU A 1 106 ? 1.919 12.116 -15.009 1.00 69.81 106 GLU A C 1
ATOM 782 O O . GLU A 1 106 ? 1.821 11.937 -13.791 1.00 69.81 106 GLU A O 1
ATOM 787 N N . ASP A 1 107 ? 1.756 11.142 -15.902 1.00 70.25 107 ASP A N 1
ATOM 788 C CA . ASP A 1 107 ? 1.323 9.786 -15.577 1.00 70.25 107 ASP A CA 1
ATOM 789 C C . ASP A 1 107 ? 2.492 8.986 -14.988 1.00 70.25 107 ASP A C 1
ATOM 791 O O . ASP A 1 107 ? 2.363 8.362 -13.931 1.00 70.25 107 ASP A O 1
ATOM 795 N N . VAL A 1 108 ? 3.683 9.094 -15.585 1.00 72.50 108 VAL A N 1
ATOM 796 C CA . VAL A 1 108 ? 4.895 8.437 -15.067 1.00 72.50 108 VAL A CA 1
ATOM 797 C C . VAL A 1 108 ? 5.308 9.024 -13.713 1.00 72.50 108 VAL A C 1
ATOM 799 O O . VAL A 1 108 ? 5.700 8.293 -12.799 1.00 72.50 108 VAL A O 1
ATOM 802 N N . ASN A 1 109 ? 5.176 10.336 -13.522 1.00 71.94 109 ASN A N 1
ATOM 803 C CA . ASN A 1 109 ? 5.470 11.014 -12.260 1.00 71.94 109 ASN A CA 1
ATOM 804 C C . ASN A 1 109 ? 4.436 10.668 -11.178 1.00 71.94 109 ASN A C 1
ATOM 806 O O . ASN A 1 109 ? 4.781 10.616 -9.997 1.00 71.94 109 ASN A O 1
ATOM 810 N N . ALA A 1 110 ? 3.189 10.365 -11.554 1.00 69.00 110 ALA A N 1
ATOM 811 C CA . ALA A 1 110 ? 2.184 9.837 -10.634 1.00 69.00 110 ALA A CA 1
ATOM 812 C C . ALA A 1 110 ? 2.531 8.419 -10.138 1.00 69.00 110 ALA A C 1
ATOM 814 O O . ALA A 1 110 ? 2.266 8.107 -8.979 1.00 69.00 110 ALA A O 1
ATOM 815 N N . VAL A 1 111 ? 3.176 7.587 -10.962 1.00 70.00 111 VAL A N 1
ATOM 816 C CA . VAL A 1 111 ? 3.645 6.244 -10.564 1.00 70.00 111 VAL A CA 1
ATOM 817 C C . VAL A 1 111 ? 4.944 6.305 -9.756 1.00 70.00 111 VAL A C 1
ATOM 819 O O . VAL A 1 111 ? 5.074 5.637 -8.733 1.00 70.00 111 VAL A O 1
ATOM 822 N N . THR A 1 112 ? 5.910 7.115 -10.194 1.00 68.50 112 THR A N 1
ATOM 823 C CA . THR A 1 112 ? 7.273 7.140 -9.628 1.00 68.50 112 THR A CA 1
ATOM 824 C C . THR A 1 112 ? 7.429 8.089 -8.441 1.00 68.50 112 THR A C 1
ATOM 826 O O . THR A 1 112 ? 8.177 7.790 -7.511 1.00 68.50 112 THR A O 1
ATOM 829 N N . LYS A 1 113 ? 6.727 9.230 -8.442 1.00 69.25 113 LYS A N 1
ATOM 830 C CA . LYS A 1 113 ? 6.798 10.257 -7.383 1.00 69.25 113 LYS A CA 1
ATOM 831 C C . LYS A 1 113 ? 5.453 10.533 -6.711 1.00 69.25 113 LYS A C 1
ATOM 833 O O . LYS A 1 113 ? 5.390 11.367 -5.801 1.00 69.25 113 LYS A O 1
ATOM 838 N N . GLY A 1 114 ? 4.386 9.856 -7.133 1.00 63.94 114 GLY A N 1
ATOM 839 C CA . GLY A 1 114 ? 3.060 10.032 -6.562 1.00 63.94 114 GLY A CA 1
ATOM 840 C C . GLY A 1 114 ? 3.041 9.680 -5.083 1.00 63.94 114 GLY A C 1
ATOM 841 O O . GLY A 1 114 ? 3.589 8.672 -4.638 1.00 63.94 114 GLY A O 1
ATOM 842 N N . LYS A 1 115 ? 2.386 10.532 -4.295 1.00 66.50 115 LYS A N 1
ATOM 843 C CA . LYS A 1 115 ? 2.135 10.267 -2.876 1.00 66.50 115 LYS A CA 1
ATOM 844 C C . LYS A 1 115 ? 0.645 10.071 -2.679 1.00 66.50 115 LYS A C 1
ATOM 846 O O . LYS A 1 115 ? -0.132 10.998 -2.899 1.00 66.50 115 LYS A O 1
ATOM 851 N N . LEU A 1 116 ? 0.250 8.888 -2.222 1.00 66.88 116 LEU A N 1
ATOM 852 C CA . LEU A 1 116 ? -1.111 8.661 -1.750 1.00 66.88 116 LEU A CA 1
ATOM 853 C C . LEU A 1 116 ? -1.327 9.490 -0.480 1.00 66.88 116 LEU A C 1
ATOM 855 O O . LEU A 1 116 ? -0.591 9.367 0.499 1.00 66.88 116 LEU A O 1
ATOM 859 N N . ARG A 1 117 ? -2.316 10.379 -0.516 1.00 69.19 117 ARG A N 1
ATOM 860 C CA . ARG A 1 117 ? -2.675 11.272 0.585 1.00 69.19 117 ARG A CA 1
ATOM 861 C C . ARG A 1 117 ? -4.113 11.015 0.991 1.00 69.19 117 ARG A C 1
ATOM 863 O O . ARG A 1 117 ? -5.027 11.156 0.182 1.00 69.19 117 ARG A O 1
ATOM 870 N N . LEU A 1 118 ? -4.314 10.691 2.262 1.00 69.88 118 LEU A N 1
ATOM 871 C CA . LEU A 1 118 ? -5.644 10.603 2.848 1.00 69.88 118 LEU A CA 1
ATOM 872 C C . LEU A 1 118 ? -6.106 12.003 3.266 1.00 69.88 118 LEU A C 1
ATOM 874 O O . LEU A 1 118 ? -5.536 12.620 4.167 1.00 69.88 118 LEU A O 1
ATOM 878 N N . LYS A 1 119 ? -7.149 12.512 2.616 1.00 75.00 119 LYS A N 1
ATOM 879 C CA . LYS A 1 119 ? -7.783 13.790 2.936 1.00 75.00 119 LYS A CA 1
ATOM 880 C C . LYS A 1 119 ? -9.010 13.532 3.804 1.00 75.00 119 LYS A C 1
ATOM 882 O O . LYS A 1 119 ? -10.071 13.153 3.312 1.00 75.00 119 LYS A O 1
ATOM 887 N N . ILE A 1 120 ? -8.850 13.727 5.111 1.00 76.19 120 ILE A N 1
ATOM 888 C CA . ILE A 1 120 ? -9.921 13.569 6.105 1.00 76.19 120 ILE A CA 1
ATOM 889 C C . ILE A 1 120 ? -10.743 14.861 6.192 1.00 76.19 120 ILE A C 1
ATOM 891 O O . ILE A 1 120 ? -10.183 15.962 6.257 1.00 76.19 120 ILE A O 1
ATOM 895 N N . LYS A 1 121 ? -12.077 14.745 6.231 1.00 75.19 121 LYS A N 1
ATOM 896 C CA . LYS A 1 121 ? -12.972 15.887 6.479 1.00 75.19 121 LYS A CA 1
ATOM 897 C C . LYS A 1 121 ? -12.697 16.476 7.875 1.00 75.19 121 LYS A C 1
ATOM 899 O O . LYS A 1 121 ? -12.760 15.782 8.886 1.00 75.19 121 LYS A O 1
ATOM 904 N N . GLY A 1 122 ? -12.350 17.764 7.925 1.00 75.81 122 GLY A N 1
ATOM 905 C CA . GLY A 1 122 ? -11.950 18.472 9.155 1.00 75.81 122 GLY A CA 1
ATOM 906 C C . GLY A 1 122 ? -10.448 18.414 9.491 1.00 75.81 122 GLY A C 1
ATOM 907 O O . GLY A 1 122 ? -10.006 19.026 10.466 1.00 75.81 122 GLY A O 1
ATOM 908 N N . GLY A 1 123 ? -9.644 17.756 8.647 1.00 84.06 123 GLY A N 1
ATOM 909 C CA . GLY A 1 123 ? -8.183 17.826 8.682 1.00 84.06 123 GLY A CA 1
ATOM 910 C C . GLY A 1 123 ? -7.566 17.339 9.996 1.00 84.06 123 GLY A C 1
ATOM 911 O O . GLY A 1 123 ? -8.009 16.361 10.596 1.00 84.06 123 GLY A O 1
ATOM 912 N N . VAL A 1 124 ? -6.518 18.035 10.444 1.00 84.94 124 VAL A N 1
ATOM 913 C CA . VAL A 1 124 ? -5.713 17.641 11.614 1.00 84.94 124 VAL A CA 1
ATOM 914 C C . VAL A 1 124 ? -6.531 17.630 12.910 1.00 84.94 124 VAL A C 1
ATOM 916 O O . VAL A 1 124 ? -6.297 16.778 13.758 1.00 84.94 124 VAL A O 1
ATOM 919 N N . ARG A 1 125 ? -7.527 18.514 13.073 1.00 86.75 125 ARG A N 1
ATOM 920 C CA . ARG A 1 125 ? -8.343 18.557 14.305 1.00 86.75 125 ARG A CA 1
ATOM 921 C C . ARG A 1 125 ? -9.151 17.281 14.500 1.00 86.75 125 ARG A C 1
ATOM 923 O O . ARG A 1 125 ? -9.194 16.753 15.604 1.00 86.75 125 ARG A O 1
ATOM 930 N N . THR A 1 126 ? -9.751 16.773 13.428 1.00 86.88 126 THR A N 1
ATOM 931 C CA . THR A 1 126 ? -10.502 15.514 13.450 1.00 86.88 126 THR A CA 1
ATOM 932 C C . THR A 1 126 ? -9.592 14.334 13.794 1.00 86.88 126 THR A C 1
ATOM 934 O O . THR A 1 126 ? -9.960 13.478 14.595 1.00 86.88 126 THR A O 1
ATOM 937 N N . LEU A 1 127 ? -8.376 14.315 13.238 1.00 87.81 127 LEU A N 1
ATOM 938 C CA . LEU A 1 127 ? -7.372 13.298 13.551 1.00 87.81 127 LEU A CA 1
ATOM 939 C C . LEU A 1 127 ? -6.960 13.344 15.028 1.00 87.81 127 LEU A C 1
ATOM 941 O O . LEU A 1 127 ? -6.917 12.305 15.683 1.00 87.81 127 LEU A O 1
ATOM 945 N N . LEU A 1 128 ? -6.701 14.545 15.555 1.00 90.00 128 LEU A N 1
ATOM 946 C CA . LEU A 1 128 ? -6.381 14.750 16.967 1.00 90.00 128 LEU A CA 1
ATOM 947 C C . LEU A 1 128 ? -7.531 14.298 17.866 1.00 90.00 128 LEU A C 1
ATOM 949 O O . LEU A 1 128 ? -7.284 13.610 18.846 1.00 90.00 128 LEU A O 1
ATOM 953 N N . PHE A 1 129 ? -8.778 14.603 17.506 1.00 90.31 129 PHE A N 1
ATOM 954 C CA . PHE A 1 129 ? -9.949 14.151 18.254 1.00 90.31 129 PHE A CA 1
ATOM 955 C C . PHE A 1 129 ? -10.043 12.620 18.306 1.00 90.31 129 PHE A C 1
ATOM 957 O O . PHE A 1 129 ? -10.198 12.054 19.386 1.00 90.31 129 PHE A O 1
ATOM 964 N N . CYS A 1 130 ? -9.863 11.934 17.172 1.00 89.75 130 CYS A N 1
ATOM 965 C CA . CYS A 1 130 ? -9.810 10.470 17.142 1.00 89.75 130 CYS A CA 1
ATOM 966 C C . CYS A 1 130 ? -8.675 9.909 18.008 1.00 89.75 130 CYS A C 1
ATOM 968 O O . CYS A 1 130 ? -8.890 8.962 18.764 1.00 89.75 130 CYS A O 1
ATOM 970 N N . ALA A 1 131 ? -7.480 10.499 17.917 1.00 91.19 131 ALA A N 1
ATOM 971 C CA . ALA A 1 131 ? -6.328 10.089 18.712 1.00 91.19 131 ALA A CA 1
ATOM 972 C C . ALA A 1 131 ? -6.570 10.300 20.214 1.00 91.19 131 ALA A C 1
ATOM 974 O O . ALA A 1 131 ? -6.255 9.421 21.012 1.00 91.19 131 ALA A O 1
ATOM 975 N N . SER A 1 132 ? -7.183 11.423 20.601 1.00 91.75 132 SER A N 1
ATOM 976 C CA . SER A 1 132 ? -7.555 11.708 21.986 1.00 91.75 132 SER A CA 1
ATOM 977 C C . SER A 1 132 ? -8.575 10.704 22.514 1.00 91.75 132 SER A C 1
ATOM 979 O O . SER A 1 132 ? -8.359 10.165 23.593 1.00 91.75 132 SER A O 1
ATOM 981 N N . ILE A 1 133 ? -9.635 10.391 21.757 1.00 92.94 133 ILE A N 1
ATOM 982 C CA . ILE A 1 133 ? -10.625 9.378 22.163 1.00 92.94 133 ILE A CA 1
ATOM 983 C C . ILE A 1 133 ? -9.943 8.021 22.385 1.00 92.94 133 ILE A C 1
ATOM 985 O O . ILE A 1 133 ? -10.156 7.394 23.424 1.00 92.94 133 ILE A O 1
ATOM 989 N N . ALA A 1 134 ? -9.107 7.576 21.441 1.00 90.56 134 ALA A N 1
ATOM 990 C CA . ALA A 1 134 ? -8.399 6.301 21.549 1.00 90.56 134 ALA A CA 1
ATOM 991 C C . ALA A 1 134 ? -7.447 6.275 22.760 1.00 90.56 134 ALA A C 1
ATOM 993 O O . ALA A 1 134 ? -7.450 5.319 23.537 1.00 90.56 134 ALA A O 1
ATOM 994 N N . LEU A 1 135 ? -6.687 7.353 22.978 1.00 93.50 135 LEU A N 1
ATOM 995 C CA . LEU A 1 135 ? -5.774 7.474 24.114 1.00 93.50 135 LEU A CA 1
ATOM 996 C C . LEU A 1 135 ? -6.528 7.470 25.446 1.00 93.50 135 LEU A C 1
ATOM 998 O O . LEU A 1 135 ? -6.140 6.754 26.371 1.00 93.50 135 LEU A O 1
ATOM 1002 N N . SER A 1 136 ? -7.627 8.221 25.541 1.00 91.69 136 SER A N 1
ATOM 1003 C CA . SER A 1 136 ? -8.487 8.229 26.723 1.00 91.69 136 SER A CA 1
ATOM 1004 C C . SER A 1 136 ? -9.068 6.843 26.988 1.00 91.69 136 SER A C 1
ATOM 1006 O O . SER A 1 136 ? -9.049 6.390 28.130 1.00 91.69 136 SER A O 1
ATOM 1008 N N . GLN A 1 137 ? -9.520 6.133 25.952 1.00 92.44 137 GLN A N 1
ATOM 1009 C CA . GLN A 1 137 ? -10.053 4.777 26.083 1.00 92.44 137 GLN A CA 1
ATOM 1010 C C . GLN A 1 137 ? -9.006 3.791 26.614 1.00 92.44 137 GLN A C 1
ATOM 1012 O O . GLN A 1 137 ? -9.296 3.072 27.571 1.00 92.44 137 GLN A O 1
ATOM 1017 N N . VAL A 1 138 ? -7.797 3.771 26.049 1.00 90.81 138 VAL A N 1
ATOM 1018 C CA . VAL A 1 138 ? -6.713 2.895 26.529 1.00 90.81 138 VAL A CA 1
ATOM 1019 C C . VAL A 1 138 ? -6.302 3.259 27.957 1.00 90.81 138 VAL A C 1
ATOM 1021 O O . VAL A 1 138 ? -6.126 2.376 28.792 1.00 90.81 138 VAL A O 1
ATOM 1024 N N . THR A 1 139 ? -6.216 4.552 28.271 1.00 92.56 139 THR A N 1
ATOM 1025 C CA . THR A 1 139 ? -5.850 5.030 29.615 1.00 92.56 139 THR A CA 1
ATOM 1026 C C . THR A 1 139 ? -6.866 4.597 30.665 1.00 92.56 139 THR A C 1
ATOM 1028 O O . THR A 1 139 ? -6.500 4.040 31.698 1.00 92.56 139 THR A O 1
ATOM 1031 N N . LEU A 1 140 ? -8.156 4.804 30.388 1.00 92.44 140 LEU A N 1
ATOM 1032 C CA . LEU A 1 140 ? -9.234 4.370 31.272 1.00 92.44 140 LEU A CA 1
ATOM 1033 C C . LEU A 1 140 ? -9.192 2.851 31.467 1.00 92.44 140 LEU A C 1
ATOM 1035 O O . LEU A 1 140 ? -9.307 2.375 32.593 1.00 92.44 140 LEU A O 1
ATOM 1039 N N . GLN A 1 141 ? -8.984 2.080 30.399 1.00 90.44 141 GLN A N 1
ATOM 1040 C CA . GLN A 1 141 ? -8.867 0.625 30.499 1.00 90.44 141 GLN A CA 1
ATOM 1041 C C . GLN A 1 141 ? -7.675 0.196 31.356 1.00 90.44 141 GLN A C 1
ATOM 1043 O O . GLN A 1 141 ? -7.847 -0.651 32.222 1.00 90.44 141 GLN A O 1
ATOM 1048 N N . LEU A 1 142 ? -6.507 0.818 31.221 1.00 88.94 142 LEU A N 1
ATOM 1049 C CA . LEU A 1 142 ? -5.353 0.486 32.064 1.00 88.94 142 LEU A CA 1
ATOM 1050 C C . LEU A 1 142 ? -5.568 0.814 33.548 1.00 88.94 142 LEU A C 1
ATOM 1052 O O . LEU A 1 142 ? -5.092 0.070 34.399 1.00 88.94 142 LEU A O 1
ATOM 1056 N N . ILE A 1 143 ? -6.290 1.892 33.865 1.00 91.25 143 ILE A N 1
ATOM 1057 C CA . ILE A 1 143 ? -6.537 2.309 35.255 1.00 91.25 143 ILE A CA 1
ATOM 1058 C C . ILE A 1 143 ? -7.617 1.450 35.915 1.00 91.25 143 ILE A C 1
ATOM 1060 O O . ILE A 1 143 ? -7.452 1.006 37.049 1.00 91.25 143 ILE A O 1
ATOM 1064 N N . TYR A 1 144 ? -8.741 1.235 35.229 1.00 88.38 144 TYR A N 1
ATOM 1065 C CA . TYR A 1 144 ? -9.918 0.614 35.840 1.00 88.38 144 TYR A CA 1
ATOM 1066 C C . TYR A 1 144 ? -9.958 -0.906 35.676 1.00 88.38 144 TYR A C 1
ATOM 1068 O O . TYR A 1 144 ? -10.560 -1.581 36.507 1.00 88.38 144 TYR A O 1
ATOM 1076 N N . MET A 1 145 ? -9.325 -1.471 34.643 1.00 87.12 145 MET A N 1
ATOM 1077 C CA . MET A 1 145 ? -9.379 -2.915 34.400 1.00 87.12 145 MET A CA 1
ATOM 1078 C C . MET A 1 145 ? -8.704 -3.773 35.485 1.00 87.12 145 MET A C 1
ATOM 1080 O O . MET A 1 145 ? -9.273 -4.814 35.819 1.00 87.12 145 MET A O 1
ATOM 1084 N N . PRO A 1 146 ? -7.568 -3.368 36.093 1.00 85.25 146 PRO A N 1
ATOM 1085 C CA . PRO A 1 146 ? -6.963 -4.116 37.201 1.00 85.25 146 PRO A CA 1
ATOM 1086 C C . PRO A 1 146 ? -7.890 -4.286 38.414 1.00 85.25 146 PRO A C 1
ATOM 1088 O O . PRO A 1 146 ? -7.740 -5.243 39.167 1.00 85.25 146 PRO A O 1
ATOM 1091 N N . SER A 1 147 ? -8.871 -3.393 38.578 1.00 85.69 147 SER A N 1
ATOM 1092 C CA . SER A 1 147 ? -9.882 -3.448 39.643 1.00 85.69 147 SER A CA 1
ATOM 1093 C C . SER A 1 147 ? -11.091 -4.340 39.308 1.00 85.69 147 SER A C 1
ATOM 1095 O O . SER A 1 147 ? -12.008 -4.448 40.121 1.00 85.69 147 SER A O 1
ATOM 1097 N N . GLY A 1 148 ? -11.139 -4.940 38.112 1.00 82.44 148 GLY A N 1
ATOM 1098 C CA . GLY A 1 148 ? -12.206 -5.850 37.673 1.00 82.44 148 GLY A CA 1
ATOM 1099 C C . GLY A 1 148 ? -12.015 -7.291 38.150 1.00 82.44 148 GLY A C 1
ATOM 1100 O O . GLY A 1 148 ? -10.994 -7.629 38.750 1.00 82.44 148 GLY A O 1
ATOM 1101 N N . SER A 1 149 ? -12.977 -8.170 37.857 1.00 87.19 149 SER A N 1
ATOM 1102 C CA . SER A 1 149 ? -12.857 -9.587 38.219 1.00 87.19 149 SER A CA 1
ATOM 1103 C C . SER A 1 149 ? -11.849 -10.317 37.321 1.00 87.19 149 SER A C 1
ATOM 1105 O O . SER A 1 149 ? -11.693 -9.985 36.146 1.00 87.19 149 SER A O 1
ATOM 1107 N N . LEU A 1 150 ? -11.196 -11.361 37.844 1.00 87.44 150 LEU A N 1
ATOM 1108 C CA . LEU A 1 150 ? -10.288 -12.218 37.067 1.00 87.44 150 LEU A CA 1
ATOM 1109 C C . LEU A 1 150 ? -10.889 -12.723 35.736 1.00 87.44 150 LEU A C 1
ATOM 1111 O O . LEU A 1 150 ? -10.237 -12.552 34.705 1.00 87.44 150 LEU A O 1
ATOM 1115 N N . PRO A 1 151 ? -12.109 -13.303 35.684 1.00 85.69 151 PRO A N 1
ATOM 1116 C CA . PRO A 1 151 ? -12.678 -13.752 34.410 1.00 85.69 151 PRO A CA 1
ATOM 1117 C C . PRO A 1 151 ? -12.933 -12.590 33.436 1.00 85.69 151 PRO A C 1
ATOM 1119 O O . PRO A 1 151 ? -12.699 -12.744 32.236 1.00 85.69 151 PRO A O 1
ATOM 1122 N N . GLY A 1 152 ? -13.342 -11.418 33.934 1.00 83.94 152 GLY A N 1
ATOM 1123 C CA . GLY A 1 152 ? -13.501 -10.210 33.120 1.00 83.94 152 GLY A CA 1
ATOM 1124 C C . GLY A 1 152 ? -12.179 -9.717 32.523 1.00 83.94 152 GLY A C 1
ATOM 1125 O O . GLY A 1 152 ? -12.121 -9.377 31.338 1.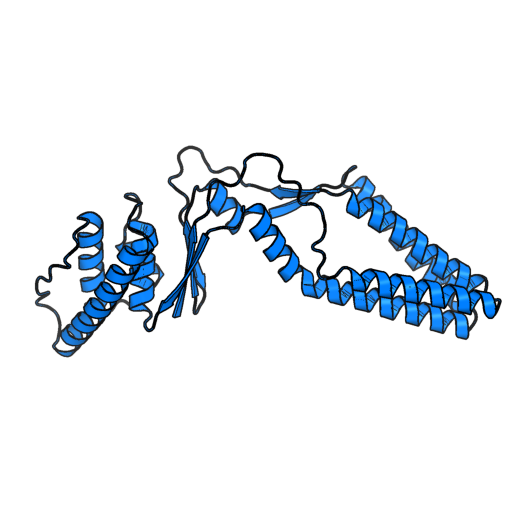00 83.94 152 GLY A O 1
ATOM 1126 N N . GLN A 1 153 ? -11.096 -9.758 33.307 1.00 89.25 153 GLN A N 1
ATOM 1127 C CA . GLN A 1 153 ? -9.731 -9.430 32.871 1.00 89.25 153 GLN A CA 1
ATOM 1128 C C . GLN A 1 153 ? -9.248 -10.331 31.734 1.00 89.25 153 GLN A C 1
ATOM 1130 O O . GLN A 1 153 ? -8.764 -9.827 30.717 1.00 89.25 153 GLN A O 1
ATOM 1135 N N . PHE A 1 154 ? -9.445 -11.645 31.857 1.00 89.31 154 PHE A N 1
ATOM 1136 C CA . PHE A 1 154 ? -9.096 -12.594 30.796 1.00 89.31 154 PHE A CA 1
ATOM 1137 C C . PHE A 1 154 ? -9.889 -12.350 29.509 1.00 89.31 154 PHE A C 1
ATOM 1139 O O . PHE A 1 154 ? -9.301 -12.322 28.429 1.00 89.31 154 PHE A O 1
ATOM 1146 N N . MET A 1 155 ? -11.204 -12.134 29.607 1.00 87.38 155 MET A N 1
ATOM 1147 C CA . MET A 1 155 ? -12.061 -11.888 28.438 1.00 87.38 155 MET A CA 1
ATOM 1148 C C . MET A 1 155 ? -11.687 -10.599 27.707 1.00 87.38 155 MET A C 1
ATOM 1150 O O . MET A 1 155 ? -11.615 -10.574 26.477 1.00 87.38 155 MET A O 1
ATOM 1154 N N . PHE A 1 156 ? -11.390 -9.536 28.454 1.00 88.00 156 PHE A N 1
ATOM 1155 C CA . PHE A 1 156 ? -10.890 -8.289 27.887 1.00 88.00 156 PHE A CA 1
ATOM 1156 C C . PHE A 1 156 ? -9.555 -8.488 27.167 1.00 88.00 156 PHE A C 1
ATOM 1158 O O . PHE A 1 156 ? -9.426 -8.094 26.007 1.00 88.00 156 PHE A O 1
ATOM 1165 N N . LEU A 1 157 ? -8.590 -9.149 27.811 1.00 90.06 157 LEU A N 1
ATOM 1166 C CA . LEU A 1 157 ? -7.273 -9.397 27.231 1.00 90.06 157 LEU A CA 1
ATOM 1167 C C . LEU A 1 157 ? -7.366 -10.263 25.968 1.00 90.06 157 LEU A C 1
ATOM 1169 O O . LEU A 1 157 ? -6.726 -9.956 24.965 1.00 90.06 157 LEU A O 1
ATOM 1173 N N . LEU A 1 158 ? -8.224 -11.285 25.972 1.00 89.38 158 LEU A N 1
ATOM 1174 C CA . LEU A 1 158 ? -8.486 -12.111 24.796 1.00 89.38 158 LEU A CA 1
ATOM 1175 C C . LEU A 1 158 ? -9.109 -11.291 23.657 1.00 89.38 158 LEU A C 1
ATOM 1177 O O . LEU A 1 158 ? -8.657 -11.387 22.517 1.00 89.38 158 LEU A O 1
ATOM 1181 N N . SER A 1 159 ? -10.104 -10.448 23.954 1.00 88.44 159 SER A N 1
ATOM 1182 C CA . SER A 1 159 ? -10.731 -9.583 22.944 1.00 88.44 159 SER A CA 1
ATOM 1183 C C . SER A 1 159 ? -9.733 -8.593 22.325 1.00 88.44 159 SER A C 1
ATOM 1185 O O . SER A 1 159 ? -9.729 -8.404 21.106 1.00 88.44 159 SER A O 1
ATOM 1187 N N . LEU A 1 160 ? -8.826 -8.034 23.137 1.00 87.50 160 LEU A N 1
ATOM 1188 C CA . LEU A 1 160 ? -7.742 -7.166 22.679 1.00 87.50 160 LEU A CA 1
ATOM 1189 C C . LEU A 1 160 ? -6.735 -7.916 21.810 1.00 87.50 160 LEU A C 1
ATOM 1191 O O . LEU A 1 160 ? -6.351 -7.402 20.763 1.00 87.50 160 LEU A O 1
ATOM 1195 N N . LEU A 1 161 ? -6.323 -9.121 22.213 1.00 90.88 161 LEU A N 1
ATOM 1196 C CA . LEU A 1 161 ? -5.385 -9.941 21.445 1.00 90.88 161 LEU A CA 1
ATOM 1197 C C . LEU A 1 161 ? -5.955 -10.313 20.077 1.00 90.88 161 LEU A C 1
ATOM 1199 O O . LEU A 1 161 ? -5.265 -10.173 19.069 1.00 90.88 161 LEU A O 1
ATOM 1203 N N . VAL A 1 162 ? -7.217 -10.742 20.025 1.00 89.44 162 VAL A N 1
ATOM 1204 C CA . VAL A 1 162 ? -7.873 -11.114 18.763 1.00 89.44 162 VAL A CA 1
ATOM 1205 C C . VAL A 1 162 ? -8.042 -9.894 17.857 1.00 89.44 162 VAL A C 1
ATOM 1207 O O . VAL A 1 162 ? -7.685 -9.951 16.679 1.00 89.44 162 VAL A O 1
ATOM 1210 N N . SER A 1 163 ? -8.534 -8.774 18.394 1.00 86.94 163 SER A N 1
ATOM 1211 C CA . SER A 1 163 ? -8.712 -7.532 17.629 1.00 86.94 163 SER A CA 1
ATOM 1212 C C . SER A 1 163 ? -7.375 -6.959 17.141 1.00 86.94 163 SER A C 1
ATOM 1214 O O . SER A 1 163 ? -7.217 -6.638 15.961 1.00 86.94 163 SER A O 1
ATOM 1216 N N . GLY A 1 164 ? -6.372 -6.906 18.021 1.00 87.00 164 GLY A N 1
ATOM 1217 C CA . GLY A 1 164 ? -5.015 -6.474 17.697 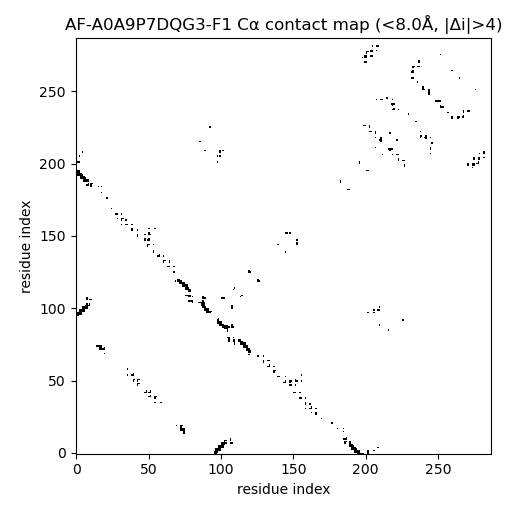1.00 87.00 164 GLY A CA 1
ATOM 1218 C C . GLY A 1 164 ? -4.354 -7.369 16.652 1.00 87.00 164 GLY A C 1
ATOM 1219 O O . GLY A 1 164 ? -3.800 -6.859 15.682 1.00 87.00 164 GLY A O 1
ATOM 1220 N N . GLY A 1 165 ? -4.483 -8.691 16.784 1.00 88.44 165 GLY A N 1
ATOM 1221 C CA . GLY A 1 165 ? -3.981 -9.658 15.807 1.00 88.44 165 GLY A CA 1
ATOM 1222 C C . GLY A 1 165 ? -4.609 -9.480 14.423 1.00 88.44 165 GLY A C 1
ATOM 1223 O O . GLY A 1 165 ? -3.889 -9.444 13.426 1.00 88.44 165 GLY A O 1
ATOM 1224 N N . CYS A 1 166 ? -5.930 -9.278 14.353 1.00 86.25 166 CYS A N 1
ATOM 1225 C CA . CYS A 1 166 ? -6.616 -8.977 13.091 1.00 86.25 166 CYS A CA 1
ATOM 1226 C C . CYS A 1 166 ? -6.096 -7.676 12.458 1.00 86.25 166 CYS A C 1
ATOM 1228 O O . CYS A 1 166 ? -5.847 -7.634 11.252 1.00 86.25 166 CYS A O 1
ATOM 1230 N N . ASN A 1 167 ? -5.894 -6.627 13.259 1.00 85.56 167 ASN A N 1
ATOM 1231 C CA . ASN A 1 167 ? -5.385 -5.343 12.774 1.00 85.56 167 ASN A CA 1
ATOM 1232 C C . ASN A 1 167 ? -3.925 -5.425 12.308 1.00 85.56 167 ASN A C 1
ATOM 1234 O O . ASN A 1 167 ? -3.593 -4.865 11.266 1.00 85.56 167 ASN A O 1
ATOM 1238 N N . LEU A 1 168 ? -3.063 -6.148 13.029 1.00 86.69 168 LEU A N 1
ATOM 1239 C CA . LEU A 1 168 ? -1.674 -6.386 12.620 1.00 86.69 168 LEU A CA 1
ATOM 1240 C C . LEU A 1 168 ? -1.606 -7.176 11.315 1.00 86.69 168 LEU A C 1
ATOM 1242 O O . LEU A 1 168 ? -0.821 -6.834 10.434 1.00 86.69 168 LEU A O 1
ATOM 1246 N N . TYR A 1 169 ? -2.464 -8.184 11.159 1.00 86.06 169 TYR A N 1
ATOM 1247 C CA . TYR A 1 169 ? -2.559 -8.943 9.917 1.00 86.06 169 TYR A CA 1
ATOM 1248 C C . TYR A 1 169 ? -2.990 -8.059 8.738 1.00 86.06 169 TYR A C 1
ATOM 1250 O O . TYR A 1 169 ? -2.402 -8.135 7.662 1.00 86.06 169 TYR A O 1
ATOM 1258 N N . LEU A 1 170 ? -3.983 -7.185 8.940 1.00 81.62 170 LEU A N 1
ATOM 1259 C CA . LEU A 1 170 ? -4.400 -6.218 7.920 1.00 81.62 170 LEU A CA 1
ATOM 1260 C C . LEU A 1 170 ? -3.288 -5.213 7.587 1.00 81.62 170 LEU A C 1
ATOM 1262 O O . LEU A 1 170 ? -3.090 -4.907 6.415 1.00 81.62 170 LEU A O 1
ATOM 1266 N N . SER A 1 171 ? -2.545 -4.745 8.592 1.00 80.94 171 SER A N 1
ATOM 1267 C CA . SER A 1 171 ? -1.398 -3.844 8.415 1.00 80.94 171 SER A CA 1
ATOM 1268 C C . SER A 1 171 ? -0.279 -4.503 7.600 1.00 80.94 171 SER A C 1
ATOM 1270 O O . SER A 1 171 ? 0.226 -3.925 6.643 1.00 80.94 171 SER A O 1
ATOM 1272 N N . ALA A 1 172 ? 0.027 -5.775 7.873 1.00 82.75 172 ALA A N 1
ATOM 1273 C CA . ALA A 1 172 ? 0.996 -6.552 7.095 1.00 82.75 172 ALA A CA 1
ATOM 1274 C C . ALA A 1 172 ? 0.584 -6.755 5.622 1.00 82.75 172 ALA A C 1
ATOM 1276 O O . ALA A 1 172 ? 1.414 -7.103 4.786 1.00 82.75 172 ALA A O 1
ATOM 1277 N N . LYS A 1 173 ? -0.697 -6.548 5.296 1.00 81.44 173 LYS A N 1
ATOM 1278 C CA . LYS A 1 173 ? -1.258 -6.642 3.943 1.00 81.44 173 LYS A CA 1
ATOM 1279 C C . LYS A 1 173 ? -1.512 -5.289 3.281 1.00 81.44 173 LYS A C 1
ATOM 1281 O O . LYS A 1 173 ? -2.092 -5.242 2.196 1.00 81.44 173 LYS A O 1
ATOM 1286 N N . GLU A 1 174 ? -1.057 -4.194 3.886 1.00 77.12 174 GLU A N 1
ATOM 1287 C CA . GLU A 1 174 ? -1.261 -2.849 3.346 1.00 77.12 174 GLU A CA 1
ATOM 1288 C C . GLU A 1 174 ? -0.614 -2.670 1.964 1.00 77.12 174 GLU A C 1
ATOM 1290 O O . GLU A 1 174 ? -1.212 -2.043 1.091 1.00 77.12 174 GLU A O 1
ATOM 1295 N N . GLU A 1 175 ? 0.567 -3.249 1.729 1.00 71.56 175 GLU A N 1
ATOM 1296 C CA . GLU A 1 175 ? 1.278 -3.124 0.448 1.00 71.56 175 GLU A CA 1
ATOM 1297 C C . GLU A 1 175 ? 0.483 -3.714 -0.725 1.00 71.56 175 GLU A C 1
ATOM 1299 O O . GLU A 1 175 ? 0.364 -3.072 -1.772 1.00 71.56 175 GLU A O 1
ATOM 1304 N N . ASP A 1 176 ? -0.149 -4.874 -0.522 1.00 73.44 176 ASP A N 1
ATOM 1305 C CA . ASP A 1 176 ? -0.996 -5.534 -1.524 1.00 73.44 176 ASP A CA 1
ATOM 1306 C C . ASP A 1 176 ? -2.207 -4.647 -1.884 1.00 73.44 176 ASP A C 1
ATOM 1308 O O . ASP A 1 176 ? -2.572 -4.485 -3.057 1.00 73.44 176 ASP A O 1
ATOM 1312 N N . VAL A 1 177 ? -2.823 -4.023 -0.873 1.00 71.12 177 VAL A N 1
ATOM 1313 C CA . VAL A 1 177 ? -3.968 -3.114 -1.046 1.00 71.12 177 VAL A CA 1
ATOM 1314 C C . VAL A 1 177 ? -3.540 -1.813 -1.721 1.00 71.12 177 VAL A C 1
ATOM 1316 O O . VAL A 1 177 ? -4.241 -1.332 -2.611 1.00 71.12 177 VAL A O 1
ATOM 1319 N N . ARG A 1 178 ? -2.382 -1.261 -1.343 1.00 70.12 178 ARG A N 1
ATOM 1320 C CA . ARG A 1 178 ? -1.812 -0.043 -1.930 1.00 70.12 178 ARG A CA 1
ATOM 1321 C C . ARG A 1 178 ? -1.493 -0.239 -3.407 1.00 70.12 178 ARG A C 1
ATOM 1323 O O . ARG A 1 178 ? -1.867 0.605 -4.217 1.00 70.12 178 ARG A O 1
ATOM 1330 N N . SER A 1 179 ? -0.848 -1.351 -3.755 1.00 70.62 179 SER A N 1
ATOM 1331 C CA . SER A 1 179 ? -0.541 -1.702 -5.144 1.00 70.62 179 SER A CA 1
ATOM 1332 C C . SER A 1 179 ? -1.822 -1.870 -5.967 1.00 70.62 179 SER A C 1
ATOM 1334 O O . SER A 1 179 ? -1.957 -1.266 -7.028 1.00 70.62 179 SER A O 1
ATOM 1336 N N . SER A 1 180 ? -2.819 -2.582 -5.431 1.00 70.12 180 SER A N 1
ATOM 1337 C CA . SER A 1 180 ? -4.115 -2.772 -6.102 1.00 70.12 180 SER A CA 1
ATOM 1338 C C . SER A 1 180 ? -4.870 -1.452 -6.316 1.00 70.12 180 SER A C 1
ATOM 1340 O O . SER A 1 180 ? -5.445 -1.223 -7.380 1.00 70.12 180 SER A O 1
ATOM 1342 N N . ALA A 1 181 ? -4.857 -0.566 -5.316 1.00 67.88 181 ALA A N 1
ATOM 1343 C CA . ALA A 1 181 ? -5.457 0.763 -5.404 1.00 67.88 181 ALA A CA 1
ATOM 1344 C C . ALA A 1 181 ? -4.751 1.634 -6.453 1.00 67.88 181 ALA A C 1
ATOM 1346 O O . ALA A 1 181 ? -5.419 2.306 -7.233 1.00 67.88 181 ALA A O 1
ATOM 1347 N N . LEU A 1 182 ? -3.416 1.581 -6.511 1.00 71.06 182 LEU A N 1
ATOM 1348 C CA . LEU A 1 182 ? -2.632 2.289 -7.522 1.00 71.06 182 LEU A CA 1
ATOM 1349 C C . LEU A 1 182 ? -2.970 1.799 -8.938 1.00 71.06 182 LEU A C 1
ATOM 1351 O O . LEU A 1 182 ? -3.246 2.621 -9.801 1.00 71.06 182 LEU A O 1
ATOM 1355 N N . ILE A 1 183 ? -3.037 0.482 -9.162 1.00 70.81 183 ILE A N 1
ATOM 1356 C CA . ILE A 1 183 ? -3.418 -0.103 -10.462 1.00 70.81 183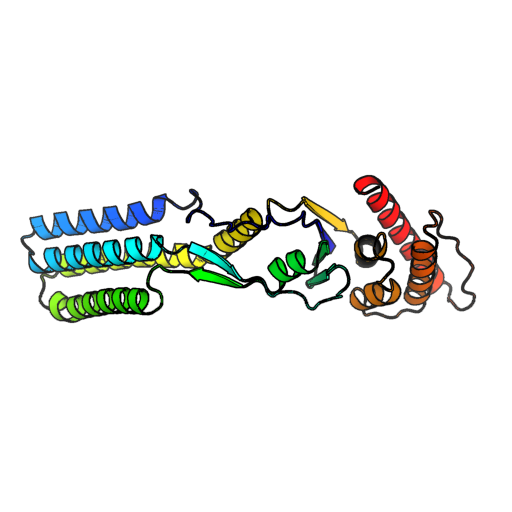 ILE A CA 1
ATOM 1357 C C . ILE A 1 183 ? -4.831 0.328 -10.877 1.00 70.81 183 ILE A C 1
ATOM 1359 O O . ILE A 1 183 ? -5.066 0.648 -12.039 1.00 70.81 183 ILE A O 1
ATOM 1363 N N . THR A 1 184 ? -5.763 0.366 -9.922 1.00 68.94 184 THR A N 1
ATOM 1364 C CA . THR A 1 184 ? -7.147 0.801 -10.173 1.00 68.94 184 THR A CA 1
ATOM 1365 C C . THR A 1 184 ? -7.214 2.293 -10.518 1.00 68.94 184 THR A C 1
ATOM 1367 O O . THR A 1 184 ? -7.978 2.688 -11.390 1.00 68.94 184 THR A O 1
ATOM 1370 N N . LEU A 1 185 ? -6.403 3.132 -9.864 1.00 67.19 185 LEU A N 1
ATOM 1371 C CA . LEU A 1 185 ? -6.322 4.573 -10.144 1.00 67.19 185 LEU A CA 1
ATOM 1372 C C . LEU A 1 185 ? -5.692 4.902 -11.498 1.00 67.19 185 LEU A C 1
ATOM 1374 O O . LEU A 1 185 ? -5.967 5.969 -12.041 1.00 67.19 185 LEU A O 1
ATOM 1378 N N . LEU A 1 186 ? -4.841 4.013 -12.007 1.00 67.12 186 LEU A N 1
ATOM 1379 C CA . LEU A 1 186 ? -4.166 4.135 -13.300 1.00 67.12 186 LEU A CA 1
ATOM 1380 C C . LEU A 1 186 ? -4.981 3.531 -14.455 1.00 67.12 186 LEU A C 1
ATOM 1382 O O . LEU A 1 186 ? -4.420 3.293 -15.517 1.00 67.12 186 LEU A O 1
ATOM 1386 N N . ASP A 1 187 ? -6.274 3.263 -14.241 1.00 67.94 187 ASP A N 1
ATOM 1387 C CA . ASP A 1 187 ? -7.195 2.723 -15.250 1.00 67.94 187 ASP A CA 1
ATOM 1388 C C . ASP A 1 187 ? -6.685 1.435 -15.922 1.00 67.94 187 ASP A C 1
ATOM 1390 O O . ASP A 1 187 ? -6.759 1.262 -17.134 1.00 67.94 187 ASP A O 1
ATOM 1394 N N . THR A 1 188 ? -6.135 0.515 -15.116 1.00 63.53 188 THR A N 1
ATOM 1395 C CA . THR A 1 188 ? -5.581 -0.775 -15.568 1.00 63.53 188 THR A CA 1
ATOM 1396 C C . THR A 1 188 ? -4.606 -0.633 -16.746 1.00 63.53 188 THR A C 1
ATOM 1398 O O . THR A 1 188 ? -4.985 -0.871 -17.894 1.00 63.53 188 THR A O 1
ATOM 1401 N N . PRO A 1 189 ? -3.335 -0.271 -16.485 1.00 67.44 189 PRO A N 1
ATOM 1402 C CA . PRO A 1 189 ? -2.360 -0.112 -17.555 1.00 67.44 189 PRO A CA 1
ATOM 1403 C C . PRO A 1 189 ? -2.178 -1.420 -18.324 1.00 67.44 189 PRO A C 1
ATOM 1405 O O . PRO A 1 189 ? -2.255 -2.512 -17.749 1.00 67.44 189 PRO A O 1
ATOM 1408 N N . GLU A 1 190 ? -1.911 -1.314 -19.622 1.00 70.19 190 GLU A N 1
ATOM 1409 C CA . GLU A 1 190 ? -1.562 -2.480 -20.426 1.00 70.19 190 GLU A CA 1
ATOM 1410 C C . GLU A 1 190 ? -0.155 -2.922 -20.022 1.00 70.19 190 GLU A C 1
ATOM 1412 O O . GLU A 1 190 ? 0.824 -2.193 -20.179 1.00 70.19 190 GLU A O 1
ATOM 1417 N N . VAL A 1 191 ? -0.071 -4.106 -19.413 1.00 70.69 191 VAL A N 1
ATOM 1418 C CA . VAL A 1 191 ? 1.188 -4.677 -18.934 1.00 70.69 191 VAL A CA 1
ATOM 1419 C C . VAL A 1 191 ? 1.581 -5.825 -19.845 1.00 70.69 191 VAL A C 1
ATOM 1421 O O . VAL A 1 191 ? 0.947 -6.882 -19.826 1.00 70.69 191 VAL A O 1
ATOM 1424 N N . THR A 1 192 ? 2.668 -5.665 -20.590 1.00 72.19 192 THR A N 1
ATOM 1425 C CA . THR A 1 192 ? 3.272 -6.761 -21.352 1.00 72.19 192 THR A CA 1
ATOM 1426 C C . THR A 1 192 ? 4.526 -7.241 -20.628 1.00 72.19 192 THR A C 1
ATOM 1428 O O . THR A 1 192 ? 5.400 -6.467 -20.238 1.00 72.19 192 THR A O 1
ATOM 1431 N N . THR A 1 193 ? 4.600 -8.547 -20.360 1.00 74.00 193 THR A N 1
ATOM 1432 C CA . THR A 1 193 ? 5.753 -9.152 -19.679 1.00 74.00 193 THR A CA 1
ATOM 1433 C C . THR A 1 193 ? 6.483 -10.086 -20.627 1.00 74.00 193 THR A C 1
ATOM 1435 O O . THR A 1 193 ? 5.925 -11.063 -21.124 1.00 74.00 193 THR A O 1
ATOM 1438 N N . TYR A 1 194 ? 7.768 -9.825 -20.812 1.00 70.50 194 TYR A N 1
ATOM 1439 C CA . TYR A 1 194 ? 8.680 -10.608 -21.622 1.00 70.50 194 TYR A CA 1
ATOM 1440 C C . TYR A 1 194 ? 9.641 -11.376 -20.722 1.00 70.50 194 TYR A C 1
ATOM 1442 O O . TYR A 1 194 ? 10.370 -10.806 -19.907 1.00 70.50 194 TYR A O 1
ATOM 1450 N N . GLN A 1 195 ? 9.688 -12.695 -20.898 1.00 74.00 195 GLN A N 1
ATOM 1451 C CA . GLN A 1 195 ? 10.807 -13.483 -20.397 1.00 74.00 195 GLN A CA 1
ATOM 1452 C C . GLN A 1 195 ? 11.920 -13.482 -21.441 1.00 74.00 195 GLN A C 1
ATOM 1454 O O . GLN A 1 195 ? 11.695 -13.867 -22.594 1.00 74.00 195 GLN A O 1
ATOM 1459 N N . THR A 1 196 ? 13.105 -13.030 -21.033 1.00 69.06 196 THR A N 1
ATOM 1460 C CA . THR A 1 196 ? 14.306 -13.033 -21.867 1.00 69.06 196 THR A CA 1
ATOM 1461 C C . THR A 1 196 ? 15.330 -14.017 -21.315 1.00 69.06 196 THR A C 1
ATOM 1463 O O . THR A 1 196 ? 15.560 -14.104 -20.101 1.00 69.06 196 THR A O 1
ATOM 1466 N N . ASN A 1 197 ? 15.965 -14.753 -22.225 1.00 68.88 197 ASN A N 1
ATOM 1467 C CA . ASN A 1 197 ? 16.969 -15.760 -21.883 1.00 68.88 197 ASN A CA 1
ATOM 1468 C C . ASN A 1 197 ? 18.325 -15.116 -21.555 1.00 68.88 197 ASN A C 1
ATOM 1470 O O . ASN A 1 197 ? 19.030 -15.593 -20.671 1.00 68.88 197 ASN A O 1
ATOM 1474 N N . SER A 1 198 ? 18.646 -13.981 -22.185 1.00 72.25 198 SER A N 1
ATOM 1475 C CA . SER A 1 198 ? 19.896 -13.244 -21.983 1.00 72.25 198 SER A CA 1
ATOM 1476 C C . SER A 1 198 ? 19.660 -11.792 -21.541 1.00 72.25 198 SER A C 1
ATOM 1478 O O . SER A 1 198 ? 18.600 -11.192 -21.781 1.00 72.25 198 SER A O 1
ATOM 1480 N N . ARG A 1 199 ? 20.662 -11.215 -20.854 1.00 70.38 199 ARG A N 1
ATOM 1481 C CA . ARG A 1 199 ? 20.650 -9.797 -20.439 1.00 70.38 199 ARG A CA 1
ATOM 1482 C C . ARG A 1 199 ? 20.671 -8.849 -21.642 1.00 70.38 199 ARG A C 1
ATOM 1484 O O . ARG A 1 199 ? 20.090 -7.773 -21.594 1.00 70.38 199 ARG A O 1
ATOM 1491 N N . THR A 1 200 ? 21.305 -9.293 -22.716 1.00 71.00 200 THR A N 1
ATOM 1492 C CA . THR A 1 200 ? 21.511 -8.599 -23.990 1.00 71.00 200 THR A CA 1
ATOM 1493 C C . THR A 1 200 ? 20.187 -8.465 -24.741 1.00 71.00 200 THR A C 1
ATOM 1495 O O . THR A 1 200 ? 19.802 -7.350 -25.075 1.00 71.00 200 THR A O 1
ATOM 1498 N N . THR A 1 201 ? 19.412 -9.551 -24.858 1.00 71.94 201 THR A N 1
ATOM 1499 C CA . THR A 1 201 ? 18.042 -9.534 -25.411 1.00 71.94 201 THR A CA 1
ATOM 1500 C C . THR A 1 201 ? 17.140 -8.552 -24.659 1.00 71.94 201 THR A C 1
ATOM 1502 O O . THR A 1 201 ? 16.412 -7.778 -25.273 1.00 71.94 201 THR A O 1
ATOM 1505 N N . ALA A 1 202 ? 17.193 -8.542 -23.322 1.00 72.50 202 ALA A N 1
ATOM 1506 C CA . ALA A 1 202 ? 16.382 -7.619 -22.525 1.00 72.50 202 ALA A CA 1
ATOM 1507 C C . ALA A 1 202 ? 16.842 -6.159 -22.645 1.00 72.50 202 ALA A C 1
ATOM 1509 O O . ALA A 1 202 ? 15.994 -5.274 -22.678 1.00 72.50 202 ALA A O 1
ATOM 1510 N N . ALA A 1 203 ? 18.147 -5.900 -22.759 1.00 74.25 203 ALA A N 1
ATOM 1511 C CA . ALA A 1 203 ? 18.671 -4.557 -22.995 1.00 74.25 203 ALA A CA 1
ATOM 1512 C C . ALA A 1 203 ? 18.279 -4.014 -24.376 1.00 74.25 203 ALA A C 1
ATOM 1514 O O . ALA A 1 203 ? 17.907 -2.849 -24.495 1.00 74.25 203 ALA A O 1
ATOM 1515 N N . VAL A 1 204 ? 18.312 -4.863 -25.409 1.00 74.44 204 VAL A N 1
ATOM 1516 C CA . VAL A 1 204 ? 17.884 -4.499 -26.766 1.00 74.44 204 VAL A CA 1
ATOM 1517 C C . VAL A 1 204 ? 16.380 -4.248 -26.816 1.00 74.44 204 VAL A C 1
ATOM 1519 O O . VAL A 1 204 ? 15.972 -3.204 -27.310 1.00 74.44 204 VAL A O 1
ATOM 1522 N N . LEU A 1 205 ? 15.560 -5.142 -26.250 1.00 73.19 205 LEU A N 1
ATOM 1523 C CA . LEU A 1 205 ? 14.110 -4.935 -26.145 1.00 73.19 205 LEU A CA 1
ATOM 1524 C C . LEU A 1 205 ? 13.770 -3.651 -25.385 1.00 73.19 205 LEU A C 1
ATOM 1526 O O . LEU A 1 205 ? 12.900 -2.902 -25.813 1.00 73.19 205 LEU A O 1
ATOM 1530 N N . ALA A 1 206 ? 14.472 -3.377 -24.285 1.00 73.88 206 ALA A N 1
ATOM 1531 C CA . ALA A 1 206 ? 14.255 -2.165 -23.512 1.00 73.88 206 ALA A CA 1
ATOM 1532 C C . ALA A 1 206 ? 14.630 -0.897 -24.286 1.00 73.88 206 ALA A C 1
ATOM 1534 O O . ALA A 1 206 ? 13.894 0.087 -24.278 1.00 73.88 206 ALA A O 1
ATOM 1535 N N . CYS A 1 207 ? 15.756 -0.941 -24.998 1.00 74.88 207 CYS A N 1
ATOM 1536 C CA . CYS A 1 207 ? 16.196 0.146 -25.859 1.00 74.88 207 CYS A CA 1
ATOM 1537 C C . CYS A 1 207 ? 15.226 0.384 -27.024 1.00 74.88 207 CYS A C 1
ATOM 1539 O O . CYS A 1 207 ? 14.980 1.533 -27.377 1.00 74.88 207 CYS A O 1
ATOM 1541 N N . LEU A 1 208 ? 14.667 -0.677 -27.610 1.00 72.50 208 LEU A N 1
ATOM 1542 C CA . LEU A 1 208 ? 13.642 -0.570 -28.648 1.00 72.50 208 LEU A CA 1
ATOM 1543 C C . LEU A 1 208 ? 12.363 0.044 -28.079 1.00 72.50 208 LEU A C 1
ATOM 1545 O O . LEU A 1 208 ? 11.905 1.049 -28.602 1.00 72.50 208 LEU A O 1
ATOM 1549 N N . ALA A 1 209 ? 11.849 -0.475 -26.966 1.00 72.31 209 ALA A N 1
ATOM 1550 C CA . ALA A 1 209 ? 10.633 0.041 -26.341 1.00 72.31 209 ALA A CA 1
ATOM 1551 C C . ALA A 1 209 ? 10.719 1.538 -25.982 1.00 72.31 209 ALA A C 1
ATOM 1553 O O . ALA A 1 209 ? 9.740 2.260 -26.136 1.00 72.31 209 ALA A O 1
ATOM 1554 N N . LEU A 1 210 ? 11.889 2.016 -25.543 1.00 71.62 210 LEU A N 1
ATOM 1555 C CA . LEU A 1 210 ? 12.098 3.418 -25.157 1.00 71.62 210 LEU A CA 1
ATOM 1556 C C . LEU A 1 210 ? 12.432 4.345 -26.335 1.00 71.62 210 LEU A C 1
ATOM 1558 O O . LEU A 1 210 ? 12.026 5.504 -26.344 1.00 71.62 210 LEU A O 1
ATOM 1562 N N . CYS A 1 211 ? 13.212 3.878 -27.313 1.00 70.50 211 CYS A N 1
ATOM 1563 C CA . CYS A 1 211 ? 13.749 4.735 -28.377 1.00 70.50 211 CYS A CA 1
ATOM 1564 C C . CYS A 1 211 ? 13.024 4.597 -29.722 1.00 70.50 211 CYS A C 1
ATOM 1566 O O . CYS A 1 211 ? 13.353 5.330 -30.648 1.00 70.50 211 CYS A O 1
ATOM 1568 N N . TRP A 1 212 ? 12.079 3.663 -29.871 1.00 69.81 212 TRP A N 1
ATOM 1569 C CA . TRP A 1 212 ? 11.392 3.432 -31.149 1.00 69.81 212 TRP A CA 1
ATOM 1570 C C . TRP A 1 212 ? 10.456 4.579 -31.554 1.00 69.81 212 TRP A C 1
ATOM 1572 O O . TRP A 1 212 ? 10.408 4.942 -32.728 1.00 69.81 212 TRP A O 1
ATOM 1582 N N . GLU A 1 213 ? 9.738 5.172 -30.596 1.00 63.31 213 GLU A N 1
ATOM 1583 C CA . GLU A 1 213 ? 8.859 6.329 -30.847 1.00 63.31 213 GLU A CA 1
ATOM 1584 C C . GLU A 1 213 ? 9.427 7.659 -30.341 1.00 63.31 213 GLU A C 1
ATOM 1586 O O . GLU A 1 213 ? 8.937 8.714 -30.740 1.00 63.31 213 GLU A O 1
ATOM 1591 N N . SER A 1 214 ? 10.462 7.634 -29.496 1.00 61.62 214 SER A N 1
ATOM 1592 C CA . SER A 1 214 ? 11.073 8.848 -28.956 1.00 61.62 214 SER A CA 1
ATOM 1593 C C . SER A 1 214 ? 12.339 9.224 -29.724 1.00 61.62 214 SER A C 1
ATOM 1595 O O . SER A 1 214 ? 13.397 8.630 -29.525 1.00 61.62 214 SER A O 1
ATOM 1597 N N . ASP A 1 215 ? 12.258 10.286 -30.529 1.00 59.66 215 ASP A N 1
ATOM 1598 C CA . ASP A 1 215 ? 13.417 10.881 -31.220 1.00 59.66 215 ASP A CA 1
ATOM 1599 C C . ASP A 1 215 ? 14.370 11.632 -30.263 1.00 59.66 215 ASP A C 1
ATOM 1601 O O . ASP A 1 215 ? 15.438 12.102 -30.663 1.00 59.66 215 ASP A O 1
ATOM 1605 N N . THR A 1 216 ? 13.986 11.768 -28.988 1.00 57.66 216 THR A N 1
ATOM 1606 C CA . THR A 1 216 ? 14.723 12.547 -27.980 1.00 57.66 216 THR A CA 1
ATOM 1607 C C . THR A 1 216 ? 15.710 11.715 -27.161 1.00 57.66 216 THR A C 1
ATOM 1609 O O . THR A 1 216 ? 16.697 12.261 -26.660 1.00 57.66 216 THR A O 1
ATOM 1612 N N . LEU A 1 217 ? 15.496 10.398 -27.039 1.00 63.16 217 LEU A N 1
ATOM 1613 C CA . LEU A 1 217 ? 16.417 9.515 -26.324 1.00 63.16 217 LEU A CA 1
ATOM 1614 C C . LEU A 1 217 ? 17.555 9.046 -27.230 1.00 63.16 217 LEU A C 1
ATOM 1616 O O . LEU A 1 217 ? 17.361 8.696 -28.389 1.00 63.16 217 LEU A O 1
ATOM 1620 N N . ILE A 1 218 ? 18.764 8.980 -26.666 1.00 66.62 218 ILE A N 1
ATOM 1621 C CA . ILE A 1 218 ? 19.938 8.424 -27.345 1.00 66.62 218 ILE A CA 1
ATOM 1622 C C . ILE A 1 218 ? 20.037 6.932 -26.980 1.00 66.62 218 ILE A C 1
ATOM 1624 O O . ILE A 1 218 ? 20.403 6.628 -25.839 1.00 66.62 218 ILE A O 1
ATOM 1628 N N . PRO A 1 219 ? 19.803 5.998 -27.926 1.00 67.19 219 PRO A N 1
ATOM 1629 C CA . PRO A 1 219 ? 19.822 4.548 -27.679 1.00 67.19 219 PRO A CA 1
ATOM 1630 C C . PRO A 1 219 ? 21.093 4.058 -26.969 1.00 67.19 219 PRO A C 1
ATOM 1632 O O . PRO A 1 219 ? 21.049 3.229 -26.062 1.00 67.19 219 PRO A O 1
ATOM 1635 N N . ALA A 1 220 ? 22.243 4.635 -27.331 1.00 66.06 220 ALA A N 1
ATOM 1636 C CA . ALA A 1 220 ? 23.540 4.299 -26.750 1.00 66.06 220 ALA A CA 1
ATOM 1637 C C . ALA A 1 220 ? 23.649 4.586 -25.240 1.00 66.06 220 ALA A C 1
ATOM 1639 O O . ALA A 1 220 ? 24.417 3.910 -24.554 1.00 66.06 220 ALA A O 1
ATOM 1640 N N . ASN A 1 221 ? 22.912 5.572 -24.716 1.00 71.81 221 ASN A N 1
ATOM 1641 C CA . ASN A 1 221 ? 22.907 5.875 -23.282 1.00 71.81 221 ASN A CA 1
ATOM 1642 C C . ASN A 1 221 ? 22.029 4.873 -22.522 1.00 71.81 221 ASN A C 1
ATOM 1644 O O . ASN A 1 221 ? 22.469 4.331 -21.516 1.00 71.81 221 ASN A O 1
ATOM 1648 N N . VAL A 1 222 ? 20.860 4.525 -23.068 1.00 71.94 222 VAL A N 1
ATOM 1649 C CA . VAL A 1 222 ? 19.959 3.515 -22.484 1.00 71.94 222 VAL A CA 1
ATOM 1650 C C . VAL A 1 222 ? 20.645 2.150 -22.389 1.00 71.94 222 VAL A C 1
ATOM 1652 O O . VAL A 1 222 ? 20.655 1.523 -21.334 1.00 71.94 222 VAL A O 1
ATOM 1655 N N . LEU A 1 223 ? 21.299 1.706 -23.467 1.00 71.38 223 LEU A N 1
ATOM 1656 C CA . LEU A 1 223 ? 22.054 0.445 -23.491 1.00 71.38 223 LEU A CA 1
ATOM 1657 C C . LEU A 1 223 ? 23.201 0.421 -22.470 1.00 71.38 223 LEU A C 1
ATOM 1659 O O . LEU A 1 223 ? 23.505 -0.632 -21.905 1.00 71.38 223 LEU A O 1
ATOM 1663 N N . ARG A 1 224 ? 23.828 1.577 -22.228 1.00 72.75 224 ARG A N 1
ATOM 1664 C CA . ARG A 1 224 ? 24.917 1.734 -21.257 1.00 72.75 224 ARG A CA 1
ATOM 1665 C C . ARG A 1 224 ? 24.424 1.637 -19.815 1.00 72.75 224 ARG A C 1
ATOM 1667 O O . ARG A 1 224 ? 25.149 1.096 -18.983 1.00 72.75 224 ARG A O 1
ATOM 1674 N N . ASP A 1 225 ? 23.223 2.128 -19.537 1.00 72.31 225 ASP A N 1
ATOM 1675 C CA . ASP A 1 225 ? 22.633 2.072 -18.199 1.00 72.31 225 ASP A CA 1
ATOM 1676 C C . ASP A 1 225 ? 22.173 0.649 -17.839 1.00 72.31 225 ASP A C 1
ATOM 1678 O O . ASP A 1 225 ? 22.245 0.248 -16.679 1.00 72.31 225 ASP A O 1
ATOM 1682 N N . ILE A 1 226 ? 21.760 -0.151 -18.831 1.00 71.94 226 ILE A N 1
ATOM 1683 C CA . ILE A 1 226 ? 21.310 -1.539 -18.621 1.00 71.94 226 ILE A CA 1
ATOM 1684 C C . ILE A 1 226 ? 22.484 -2.519 -18.516 1.00 71.94 226 ILE A C 1
ATOM 1686 O O . ILE A 1 226 ? 22.460 -3.443 -17.699 1.00 71.94 226 ILE A O 1
ATOM 1690 N N . VAL A 1 227 ? 23.510 -2.357 -19.358 1.00 74.00 227 VAL A N 1
ATOM 1691 C CA . VAL A 1 227 ? 24.686 -3.236 -19.381 1.00 74.00 227 VAL A CA 1
ATOM 1692 C C . VAL A 1 227 ? 25.933 -2.411 -19.057 1.00 74.00 227 VAL A C 1
ATOM 1694 O O . VAL A 1 227 ? 26.503 -1.773 -19.944 1.00 74.00 227 VAL A O 1
ATOM 1697 N N . PRO A 1 228 ? 26.408 -2.441 -17.797 1.00 63.34 228 PRO A N 1
ATOM 1698 C CA . PRO A 1 228 ? 27.556 -1.638 -17.383 1.00 63.34 228 PRO A CA 1
ATOM 1699 C C . PRO A 1 228 ? 28.888 -2.165 -17.943 1.00 63.34 228 PRO A C 1
ATOM 1701 O O . PRO A 1 228 ? 29.876 -1.429 -17.982 1.00 63.34 228 PRO A O 1
ATOM 1704 N N . ILE A 1 229 ? 28.938 -3.432 -18.376 1.00 65.69 229 ILE A N 1
ATOM 1705 C CA . ILE A 1 229 ? 30.158 -4.083 -18.867 1.00 65.69 229 ILE A CA 1
ATOM 1706 C C . ILE A 1 229 ? 30.443 -3.643 -20.309 1.00 65.69 229 ILE A C 1
ATOM 1708 O O . ILE A 1 229 ? 29.669 -3.908 -21.224 1.00 65.69 229 ILE A O 1
ATOM 1712 N N . ARG A 1 230 ? 31.598 -3.001 -20.512 1.00 64.06 230 ARG A N 1
ATOM 1713 C CA . ARG A 1 230 ? 32.011 -2.388 -21.784 1.00 64.06 230 ARG A CA 1
ATOM 1714 C C . ARG A 1 230 ? 33.003 -3.263 -22.545 1.00 64.06 230 ARG A C 1
ATOM 1716 O O . ARG A 1 230 ? 34.174 -2.911 -22.667 1.00 64.06 230 ARG A O 1
ATOM 1723 N N . THR A 1 231 ? 32.558 -4.413 -23.042 1.00 73.44 231 THR A N 1
ATOM 1724 C CA . THR A 1 231 ? 33.388 -5.212 -23.957 1.00 73.44 231 THR A CA 1
ATOM 1725 C C . THR A 1 231 ? 33.412 -4.572 -25.352 1.00 73.44 231 THR A C 1
ATOM 1727 O O . THR A 1 231 ? 32.454 -3.903 -25.754 1.00 73.44 231 THR A O 1
ATOM 1730 N N . LYS A 1 232 ? 34.502 -4.758 -26.115 1.00 75.38 232 LYS A N 1
ATOM 1731 C CA . LYS A 1 232 ? 34.608 -4.242 -27.494 1.00 75.38 232 LYS A CA 1
ATOM 1732 C C . LYS A 1 232 ? 33.429 -4.685 -28.390 1.00 75.38 232 LYS A C 1
ATOM 1734 O O . LYS A 1 232 ? 32.859 -3.813 -29.053 1.00 75.38 232 LYS A O 1
ATOM 1739 N N . PRO A 1 233 ? 32.969 -5.957 -28.347 1.00 72.56 233 PRO A N 1
ATOM 1740 C CA . PRO A 1 233 ? 31.767 -6.405 -29.061 1.00 72.56 233 PRO A CA 1
ATOM 1741 C C . PRO A 1 233 ? 30.495 -5.633 -28.697 1.00 72.56 233 PRO A C 1
ATOM 1743 O O . PRO A 1 233 ? 29.701 -5.295 -29.572 1.00 72.56 233 PRO A O 1
ATOM 1746 N N . TRP A 1 234 ? 30.297 -5.306 -27.417 1.00 73.62 234 TRP A N 1
ATOM 1747 C CA . TRP A 1 234 ? 29.097 -4.599 -2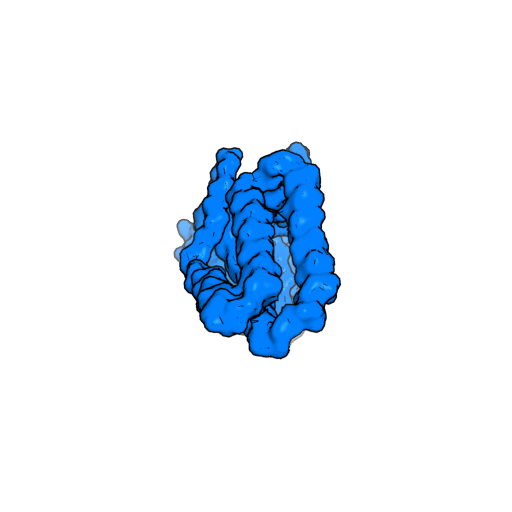6.962 1.00 73.62 234 TRP A CA 1
ATOM 1748 C C . TRP A 1 234 ? 29.031 -3.156 -27.477 1.00 73.62 234 TRP A C 1
ATOM 1750 O O . TRP A 1 234 ? 27.960 -2.666 -27.844 1.00 73.62 234 TRP A O 1
ATOM 1760 N N . ASN A 1 235 ? 30.178 -2.478 -27.558 1.00 74.38 235 ASN A N 1
ATOM 1761 C CA . ASN A 1 235 ? 30.256 -1.134 -28.132 1.00 74.38 235 ASN A CA 1
ATOM 1762 C C . ASN A 1 235 ? 29.940 -1.147 -29.634 1.00 74.38 235 ASN A C 1
ATOM 1764 O O . ASN A 1 235 ? 29.191 -0.286 -30.098 1.00 74.38 235 ASN A O 1
ATOM 1768 N N . ALA A 1 236 ? 30.456 -2.137 -30.371 1.00 72.94 236 ALA A N 1
ATOM 1769 C CA . ALA A 1 236 ? 30.144 -2.319 -31.789 1.00 72.94 236 ALA A CA 1
ATOM 1770 C C . ALA A 1 236 ? 28.640 -2.573 -31.996 1.00 72.94 236 ALA A C 1
ATOM 1772 O O . ALA A 1 236 ? 27.997 -1.883 -32.788 1.00 72.94 236 ALA A O 1
ATOM 1773 N N . LEU A 1 237 ? 28.048 -3.478 -31.207 1.00 73.31 237 LEU A N 1
ATOM 1774 C CA . LEU A 1 237 ? 26.608 -3.749 -31.225 1.00 73.31 237 LEU A CA 1
ATOM 1775 C C . LEU A 1 237 ? 25.780 -2.492 -30.916 1.00 73.31 237 LEU A C 1
ATOM 1777 O O . LEU A 1 237 ? 24.824 -2.189 -31.626 1.00 73.31 237 LEU A O 1
ATOM 1781 N N . SER A 1 238 ? 26.156 -1.732 -29.885 1.00 71.88 238 SER A N 1
ATOM 1782 C CA . SER A 1 238 ? 25.435 -0.520 -29.474 1.00 71.88 238 SER A CA 1
ATOM 1783 C C . SER A 1 238 ? 25.435 0.554 -30.566 1.00 71.88 238 SER A C 1
ATOM 1785 O O . SER A 1 238 ? 24.425 1.231 -30.770 1.00 71.88 238 SER A O 1
ATOM 1787 N N . GLN A 1 239 ? 26.543 0.706 -31.300 1.00 74.19 239 GLN A N 1
ATOM 1788 C CA . GLN A 1 239 ? 26.629 1.622 -32.443 1.00 74.19 239 GLN A CA 1
ATOM 1789 C C . GLN A 1 239 ? 25.733 1.173 -33.603 1.00 74.19 239 GLN A C 1
ATOM 1791 O O . GLN A 1 239 ? 25.015 1.997 -34.172 1.00 74.19 239 GLN A O 1
ATOM 1796 N N . ILE A 1 240 ? 25.727 -0.128 -33.907 1.00 73.69 240 ILE A N 1
ATOM 1797 C CA . ILE A 1 240 ? 24.867 -0.727 -34.938 1.00 73.69 240 ILE A CA 1
ATOM 1798 C C . ILE A 1 240 ? 23.387 -0.528 -34.579 1.00 73.69 240 ILE A C 1
ATOM 1800 O O . ILE A 1 240 ? 22.613 -0.041 -35.401 1.00 73.69 240 ILE A O 1
ATOM 1804 N N . LEU A 1 241 ? 22.996 -0.833 -33.339 1.00 73.00 241 LEU A N 1
ATOM 1805 C CA . LEU A 1 241 ? 21.633 -0.634 -32.834 1.00 73.00 241 LEU A CA 1
ATOM 1806 C C . LEU A 1 241 ? 21.209 0.834 -32.914 1.00 73.00 241 LEU A C 1
ATOM 1808 O O . LEU A 1 241 ? 20.137 1.137 -33.426 1.00 73.00 241 LEU A O 1
ATOM 1812 N N . THR A 1 242 ? 22.071 1.753 -32.473 1.00 71.44 242 THR A N 1
ATOM 1813 C CA . THR A 1 242 ? 21.780 3.194 -32.504 1.00 71.44 242 THR A CA 1
ATOM 1814 C C . THR A 1 242 ? 21.528 3.688 -33.926 1.00 71.44 242 THR A C 1
ATOM 1816 O O . THR A 1 242 ? 20.619 4.488 -34.142 1.00 71.44 242 THR A O 1
ATOM 1819 N N . LYS A 1 243 ? 22.314 3.214 -34.899 1.00 73.38 243 LYS A N 1
ATOM 1820 C CA . LYS A 1 243 ? 22.142 3.574 -36.308 1.00 73.38 243 LYS A CA 1
ATOM 1821 C C . LYS A 1 243 ? 20.836 3.011 -36.876 1.00 73.38 243 LYS A C 1
ATOM 1823 O O . LYS A 1 243 ? 20.065 3.754 -37.466 1.00 73.38 243 LYS A O 1
ATOM 1828 N N . ASN A 1 244 ? 20.550 1.734 -36.635 1.00 72.94 244 ASN A N 1
ATOM 1829 C CA . ASN A 1 244 ? 19.367 1.080 -37.200 1.00 72.94 244 ASN A CA 1
ATOM 1830 C C . ASN A 1 244 ? 18.048 1.562 -36.582 1.00 72.94 244 ASN A C 1
ATOM 1832 O O . ASN A 1 244 ? 17.056 1.660 -37.299 1.00 72.94 244 ASN A O 1
ATOM 1836 N N . ILE A 1 245 ? 18.039 1.910 -35.289 1.00 70.19 245 ILE A N 1
ATOM 1837 C CA . ILE A 1 245 ? 16.869 2.514 -34.629 1.00 70.19 245 ILE A CA 1
ATOM 1838 C C . ILE A 1 245 ? 16.592 3.905 -35.217 1.00 70.19 245 ILE A C 1
ATOM 1840 O O . ILE A 1 245 ? 15.451 4.190 -35.569 1.00 70.19 245 ILE A O 1
ATOM 1844 N N . LYS A 1 246 ? 17.629 4.737 -35.407 1.00 70.19 246 LYS A N 1
ATOM 1845 C CA . LYS A 1 246 ? 17.494 6.063 -36.042 1.00 70.19 246 LYS A CA 1
ATOM 1846 C C . LYS A 1 246 ? 17.018 5.984 -37.491 1.00 70.19 246 LYS A C 1
ATOM 1848 O O . LYS A 1 246 ? 16.129 6.728 -37.884 1.00 70.19 246 LYS A O 1
ATOM 1853 N N . ASP A 1 247 ? 17.581 5.060 -38.264 1.00 69.50 247 ASP A N 1
ATOM 1854 C CA . ASP A 1 247 ? 17.251 4.887 -39.682 1.00 69.50 247 ASP A CA 1
ATOM 1855 C C . ASP A 1 247 ? 15.950 4.075 -39.889 1.00 69.50 247 ASP A C 1
ATOM 1857 O O . ASP A 1 247 ? 15.557 3.824 -41.029 1.00 69.50 247 ASP A O 1
ATOM 1861 N N . ARG A 1 248 ? 15.291 3.630 -38.800 1.00 65.88 248 ARG A N 1
ATOM 1862 C CA . ARG A 1 248 ? 14.137 2.702 -38.780 1.00 65.88 248 ARG A CA 1
ATOM 1863 C C . ARG A 1 248 ? 14.318 1.499 -39.709 1.00 65.88 248 ARG A C 1
ATOM 1865 O O . ARG A 1 248 ? 13.372 1.008 -40.333 1.00 65.88 248 ARG A O 1
ATOM 1872 N N . ASN A 1 249 ? 15.556 1.035 -39.832 1.00 64.25 249 ASN A N 1
ATOM 1873 C CA . ASN A 1 249 ? 15.916 0.048 -40.828 1.00 64.25 249 ASN A CA 1
ATOM 1874 C C . ASN A 1 249 ? 15.666 -1.359 -40.278 1.00 64.25 249 ASN A C 1
ATOM 1876 O O . ASN A 1 249 ? 16.198 -1.733 -39.235 1.00 64.25 249 ASN A O 1
ATOM 1880 N N . LYS A 1 250 ? 14.863 -2.151 -40.998 1.00 57.09 250 LYS A N 1
ATOM 1881 C CA . LYS A 1 250 ? 14.460 -3.510 -40.587 1.00 57.09 250 LYS A CA 1
ATOM 1882 C C . LYS A 1 250 ? 15.582 -4.542 -40.713 1.00 57.09 250 LYS A C 1
ATOM 1884 O O . LYS A 1 250 ? 15.417 -5.678 -40.286 1.00 57.09 250 LYS A O 1
ATOM 1889 N N . LYS A 1 251 ? 16.693 -4.180 -41.357 1.00 56.91 251 LYS A N 1
ATOM 1890 C CA . LYS A 1 251 ? 17.843 -5.056 -41.574 1.00 56.91 251 LYS A CA 1
ATOM 1891 C C . LYS A 1 251 ? 19.055 -4.458 -40.886 1.00 56.91 251 LYS A C 1
ATOM 1893 O O . LYS A 1 251 ? 19.514 -3.383 -41.264 1.00 56.91 251 LYS A O 1
ATOM 1898 N N . PHE A 1 252 ? 19.573 -5.176 -39.896 1.00 58.12 252 PHE A N 1
ATOM 1899 C CA . PHE A 1 252 ? 20.824 -4.824 -39.242 1.00 58.12 252 PHE A CA 1
ATOM 1900 C C . PHE A 1 252 ? 21.973 -5.084 -40.224 1.00 58.12 252 PHE A C 1
ATOM 1902 O O . PHE A 1 252 ? 22.440 -6.214 -40.347 1.00 58.12 252 PHE A O 1
ATOM 1909 N N . ASP A 1 253 ? 22.380 -4.056 -40.977 1.00 54.94 253 ASP A N 1
ATOM 1910 C CA . ASP A 1 253 ? 23.489 -4.178 -41.926 1.00 54.94 253 ASP A CA 1
ATOM 1911 C C . ASP A 1 253 ? 24.826 -4.169 -41.177 1.00 54.94 253 ASP A C 1
ATOM 1913 O O . ASP A 1 253 ? 25.158 -3.238 -40.433 1.00 54.94 253 ASP A O 1
ATOM 1917 N N . TYR A 1 254 ? 25.570 -5.255 -41.348 1.00 56.25 254 TYR A N 1
ATOM 1918 C CA . TYR A 1 254 ? 26.794 -5.549 -40.625 1.00 56.25 254 TYR A CA 1
ATOM 1919 C C . TYR A 1 254 ? 27.986 -5.180 -41.504 1.00 56.25 254 TYR A C 1
ATOM 1921 O O . TYR A 1 254 ? 28.369 -5.923 -42.407 1.00 56.25 254 TYR A O 1
ATOM 1929 N N . ARG A 1 255 ? 28.609 -4.030 -41.234 1.00 52.94 255 ARG A N 1
ATOM 1930 C CA . ARG A 1 255 ? 29.956 -3.761 -41.746 1.00 52.94 255 ARG A CA 1
ATOM 1931 C C . ARG A 1 255 ? 30.974 -4.169 -40.695 1.00 52.94 255 ARG A C 1
ATOM 1933 O O . ARG A 1 255 ? 30.957 -3.630 -39.592 1.00 52.94 255 ARG A O 1
ATOM 1940 N N . ASN A 1 256 ? 31.824 -5.125 -41.078 1.00 52.81 256 ASN A N 1
ATOM 1941 C CA . ASN A 1 256 ? 32.978 -5.624 -40.334 1.00 52.81 256 ASN A CA 1
ATOM 1942 C C . ASN A 1 256 ? 33.646 -4.511 -39.522 1.00 52.81 256 ASN A C 1
ATOM 1944 O O . ASN A 1 256 ? 34.204 -3.566 -40.077 1.00 52.81 256 ASN A O 1
ATOM 1948 N N . SER A 1 257 ? 33.622 -4.641 -38.201 1.00 54.28 257 SER A N 1
ATOM 1949 C CA . SER A 1 257 ? 34.588 -3.955 -37.354 1.00 54.28 257 SER A CA 1
ATOM 1950 C C . SER A 1 257 ? 35.879 -4.772 -37.393 1.00 54.28 257 SER A C 1
ATOM 1952 O O . SER A 1 257 ? 35.972 -5.823 -36.754 1.00 54.28 257 SER A O 1
ATOM 1954 N N . ASP A 1 258 ? 36.851 -4.305 -38.175 1.00 57.03 258 ASP A N 1
ATOM 1955 C CA . ASP A 1 258 ? 38.122 -4.995 -38.444 1.00 57.03 258 ASP A CA 1
ATOM 1956 C C . ASP A 1 258 ? 39.033 -5.165 -37.204 1.00 57.03 258 ASP A C 1
ATOM 1958 O O . ASP A 1 258 ? 40.036 -5.866 -37.278 1.00 57.03 258 ASP A O 1
ATOM 1962 N N . ASP A 1 259 ? 38.660 -4.602 -36.049 1.00 64.12 259 ASP A N 1
ATOM 1963 C CA . ASP A 1 259 ? 39.463 -4.544 -34.811 1.00 64.12 259 ASP A CA 1
ATOM 1964 C C . ASP A 1 259 ? 39.062 -5.574 -33.720 1.00 64.12 259 ASP A C 1
ATOM 1966 O O . ASP A 1 259 ? 39.377 -5.404 -32.541 1.00 64.12 259 ASP A O 1
ATOM 1970 N N . LEU A 1 260 ? 38.320 -6.631 -34.081 1.00 69.12 260 LEU A N 1
ATOM 1971 C CA . LEU A 1 260 ? 37.872 -7.678 -33.142 1.00 69.12 260 LEU A CA 1
ATOM 1972 C C . LEU A 1 260 ? 38.613 -9.003 -33.349 1.00 69.12 260 LEU A C 1
ATOM 1974 O O . LEU A 1 260 ? 38.762 -9.476 -34.485 1.00 69.12 260 LEU A O 1
ATOM 1978 N N . ASP A 1 261 ? 38.989 -9.637 -32.239 1.00 75.94 261 ASP A N 1
ATOM 1979 C CA . ASP A 1 261 ? 39.542 -10.994 -32.224 1.00 75.94 261 ASP A CA 1
ATOM 1980 C C . ASP A 1 261 ? 38.495 -12.058 -32.626 1.00 75.94 261 ASP A C 1
ATOM 1982 O O . ASP A 1 261 ? 37.288 -11.805 -32.655 1.00 75.94 261 ASP A O 1
ATOM 1986 N N . VAL A 1 262 ? 38.935 -13.278 -32.944 1.00 75.12 262 VAL A N 1
ATOM 1987 C CA . VAL A 1 262 ? 38.071 -14.395 -33.372 1.00 75.12 262 VAL A CA 1
ATOM 1988 C C . VAL A 1 262 ? 36.997 -14.721 -32.327 1.00 75.12 262 VAL A C 1
ATOM 1990 O O . VAL A 1 262 ? 35.833 -14.906 -32.688 1.00 75.12 262 VAL A O 1
ATOM 1993 N N . GLN A 1 263 ? 37.345 -14.738 -31.034 1.00 73.19 263 GLN A N 1
ATOM 1994 C CA . GLN A 1 263 ? 36.362 -14.958 -29.962 1.00 73.19 263 GLN A CA 1
ATOM 1995 C C . GLN A 1 263 ? 35.396 -13.776 -29.810 1.00 73.19 263 GLN A C 1
ATOM 1997 O O . GLN A 1 263 ? 34.202 -13.964 -29.583 1.00 73.19 263 GLN A O 1
ATOM 2002 N N . GLU A 1 264 ? 35.892 -12.553 -29.989 1.00 74.44 264 GLU A N 1
ATOM 2003 C CA . GLU A 1 264 ? 35.091 -11.332 -29.915 1.00 74.44 264 GLU A CA 1
ATOM 2004 C C . GLU A 1 264 ? 34.100 -11.217 -31.086 1.00 74.44 264 GLU A C 1
ATOM 2006 O O . GLU A 1 264 ? 32.972 -10.759 -30.899 1.00 74.44 264 GLU A O 1
ATOM 2011 N N . LYS A 1 265 ? 34.481 -11.692 -32.278 1.00 73.69 265 LYS A N 1
ATOM 2012 C CA . LYS A 1 265 ? 33.605 -11.811 -33.456 1.00 73.69 265 LYS A CA 1
ATOM 2013 C C . LYS A 1 265 ? 32.509 -12.855 -33.258 1.00 73.69 265 LYS A C 1
ATOM 2015 O O . LYS A 1 265 ? 31.368 -12.628 -33.668 1.00 73.69 265 LYS A O 1
ATOM 2020 N N . LEU A 1 266 ? 32.831 -13.974 -32.610 1.00 76.62 266 LEU A N 1
ATOM 2021 C CA . LEU A 1 266 ? 31.856 -15.019 -32.291 1.00 76.62 266 LEU A CA 1
ATOM 2022 C C . LEU A 1 266 ? 30.827 -14.508 -31.274 1.00 76.62 266 LEU A C 1
ATOM 2024 O O . LEU A 1 266 ? 29.626 -14.617 -31.520 1.00 76.62 266 LEU A O 1
ATOM 2028 N N . LEU A 1 267 ? 31.290 -13.833 -30.216 1.00 74.19 267 LEU A N 1
ATOM 2029 C CA . LEU A 1 267 ? 30.416 -13.174 -29.243 1.00 74.19 267 LEU A CA 1
ATOM 2030 C C . LEU A 1 267 ? 29.546 -12.092 -29.902 1.00 74.19 267 LEU A C 1
ATOM 2032 O O . LEU A 1 267 ? 28.355 -12.006 -29.627 1.00 74.19 267 LEU A O 1
ATOM 2036 N 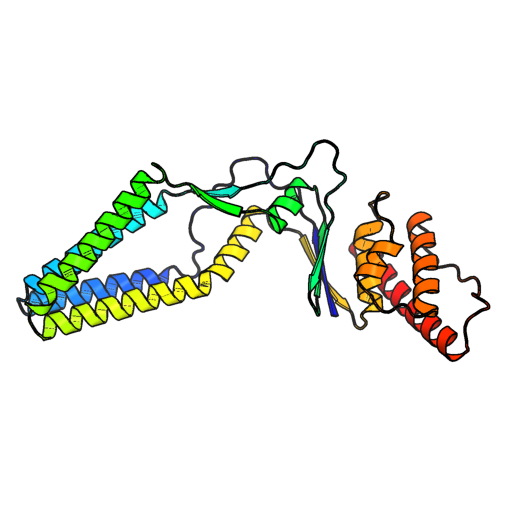N . LEU A 1 268 ? 30.108 -11.278 -30.802 1.00 74.00 268 LEU A N 1
ATOM 2037 C CA . LEU A 1 268 ? 29.343 -10.268 -31.537 1.00 74.00 268 LEU A CA 1
ATOM 2038 C C . LEU A 1 268 ? 28.237 -10.896 -32.399 1.00 74.00 268 LEU A C 1
ATOM 2040 O O . LEU A 1 268 ? 27.134 -10.361 -32.455 1.00 74.00 268 LEU A O 1
ATOM 2044 N N . THR A 1 269 ? 28.509 -12.035 -33.034 1.00 76.38 269 THR A N 1
ATOM 2045 C CA . THR A 1 269 ? 27.525 -12.751 -33.861 1.00 76.38 269 THR A CA 1
ATOM 2046 C C . THR A 1 269 ? 26.362 -13.278 -33.016 1.00 76.38 269 THR A C 1
ATOM 2048 O O . THR A 1 269 ? 25.204 -13.117 -33.398 1.00 76.38 269 THR A O 1
ATOM 2051 N N . GLU A 1 270 ? 26.653 -13.840 -31.841 1.00 78.19 270 GLU A N 1
ATOM 2052 C CA . GLU A 1 270 ? 25.638 -14.298 -30.883 1.00 78.19 270 GLU A CA 1
ATOM 2053 C C . GLU A 1 270 ? 24.781 -13.130 -30.367 1.00 78.19 270 GLU A C 1
ATOM 2055 O O . GLU A 1 270 ? 23.552 -13.184 -30.410 1.00 78.19 270 GLU A O 1
ATOM 2060 N N . LEU A 1 271 ? 25.423 -12.020 -29.986 1.00 75.06 271 LEU A N 1
ATOM 2061 C CA . LEU A 1 271 ? 24.746 -10.796 -29.548 1.00 75.06 271 LEU A CA 1
ATOM 2062 C C . LEU A 1 271 ? 23.815 -10.209 -30.620 1.00 75.06 271 LEU A C 1
ATOM 2064 O O . LEU A 1 271 ? 22.756 -9.671 -30.296 1.00 75.06 271 LEU A O 1
ATOM 2068 N N . ILE A 1 272 ? 24.208 -10.294 -31.892 1.00 73.56 272 ILE A N 1
ATOM 2069 C CA . ILE A 1 272 ? 23.389 -9.844 -33.024 1.00 73.56 272 ILE A CA 1
ATOM 2070 C C . ILE A 1 272 ? 22.192 -10.776 -33.238 1.00 73.56 272 ILE A C 1
ATOM 2072 O O . ILE A 1 272 ? 21.098 -10.291 -33.530 1.00 73.56 272 ILE A O 1
ATOM 2076 N N . GLY A 1 273 ? 22.375 -12.091 -33.084 1.00 76.25 273 GLY A N 1
ATOM 2077 C CA . GLY A 1 273 ? 21.278 -13.061 -33.138 1.00 76.25 273 GLY A CA 1
ATOM 2078 C C . GLY A 1 273 ? 20.223 -12.786 -32.067 1.00 76.25 273 GLY A C 1
ATOM 2079 O O . GLY A 1 273 ? 19.033 -12.692 -32.374 1.00 76.25 273 GLY A O 1
ATOM 2080 N N . ASP A 1 274 ? 20.672 -12.541 -30.836 1.00 75.44 274 ASP A N 1
ATOM 2081 C CA . ASP A 1 274 ? 19.824 -12.124 -29.714 1.00 75.44 274 ASP A CA 1
ATOM 2082 C C . ASP A 1 274 ? 19.082 -10.808 -30.004 1.00 75.44 274 ASP A C 1
ATOM 2084 O O . ASP A 1 274 ? 17.890 -10.675 -29.713 1.00 75.44 274 ASP A O 1
ATOM 2088 N N . ALA A 1 275 ? 19.770 -9.832 -30.605 1.00 71.81 275 ALA A N 1
ATOM 2089 C CA . ALA A 1 275 ? 19.187 -8.541 -30.959 1.00 71.81 275 ALA A CA 1
ATOM 2090 C C . ALA A 1 275 ? 18.111 -8.656 -32.053 1.00 71.81 275 ALA A C 1
ATOM 2092 O O . ALA A 1 275 ? 17.072 -8.005 -31.951 1.00 71.81 275 ALA A O 1
ATOM 2093 N N . HIS A 1 276 ? 18.319 -9.504 -33.065 1.00 75.31 276 HIS A N 1
ATOM 2094 C CA . HIS A 1 276 ? 17.306 -9.794 -34.085 1.00 75.31 276 HIS A CA 1
ATOM 2095 C C . HIS A 1 276 ? 16.085 -10.491 -33.483 1.00 75.31 276 HIS A C 1
ATOM 2097 O O . HIS A 1 276 ? 14.959 -10.069 -33.730 1.00 75.31 276 HIS A O 1
ATOM 2103 N N . ALA A 1 277 ? 16.295 -11.511 -32.646 1.00 76.62 277 ALA A N 1
ATOM 2104 C CA . ALA A 1 277 ? 15.199 -12.223 -31.991 1.00 76.62 277 ALA A CA 1
ATOM 2105 C C . ALA A 1 277 ? 14.370 -11.294 -31.083 1.00 76.62 277 ALA A C 1
ATOM 2107 O O . ALA A 1 277 ? 13.142 -11.396 -31.042 1.00 76.62 277 ALA A O 1
ATOM 2108 N N . ALA A 1 278 ? 15.029 -10.365 -30.382 1.00 73.31 278 ALA A N 1
ATOM 2109 C CA . ALA A 1 278 ? 14.379 -9.282 -29.645 1.00 73.31 278 ALA A CA 1
ATOM 2110 C C . ALA A 1 278 ? 13.549 -8.377 -30.569 1.00 73.31 278 ALA A C 1
ATOM 2112 O O . ALA A 1 278 ? 12.383 -8.105 -30.291 1.00 73.31 278 ALA A O 1
ATOM 2113 N N . TYR A 1 279 ? 14.140 -7.925 -31.670 1.00 72.75 279 TYR A N 1
ATOM 2114 C CA . TYR A 1 279 ? 13.510 -7.005 -32.611 1.00 72.75 279 TYR A CA 1
ATOM 2115 C C . TYR A 1 279 ? 12.269 -7.600 -33.288 1.00 72.75 279 TYR A C 1
ATOM 2117 O O . TYR A 1 279 ? 11.206 -6.981 -33.272 1.00 72.75 279 TYR A O 1
ATOM 2125 N N . ASP A 1 280 ? 12.370 -8.827 -33.803 1.00 75.56 280 ASP A N 1
ATOM 2126 C CA . ASP A 1 280 ? 11.254 -9.534 -34.444 1.00 75.56 280 ASP A CA 1
ATOM 2127 C C . ASP A 1 280 ? 10.088 -9.751 -33.477 1.00 75.56 280 ASP A C 1
ATOM 2129 O O . ASP A 1 280 ? 8.917 -9.681 -33.861 1.00 75.56 280 ASP A O 1
ATOM 2133 N N . ARG A 1 281 ? 10.409 -10.005 -32.205 1.00 74.88 281 ARG A N 1
ATOM 2134 C CA . ARG A 1 281 ? 9.414 -10.150 -31.145 1.00 74.88 281 ARG A CA 1
ATOM 2135 C C . ARG A 1 281 ? 8.728 -8.823 -30.834 1.00 74.88 281 ARG A C 1
ATOM 2137 O O . ARG A 1 281 ? 7.510 -8.799 -30.737 1.00 74.88 281 ARG A O 1
ATOM 2144 N N . TYR A 1 282 ? 9.486 -7.732 -30.735 1.00 70.75 282 TYR A N 1
ATOM 2145 C CA . TYR A 1 282 ? 8.930 -6.402 -30.486 1.00 70.75 282 TYR A CA 1
ATOM 2146 C C . TYR A 1 282 ? 8.007 -5.936 -31.620 1.00 70.75 282 TYR A C 1
ATOM 2148 O O . TYR A 1 282 ? 6.901 -5.484 -31.347 1.00 70.75 282 TYR A O 1
ATOM 2156 N N . ILE A 1 283 ? 8.416 -6.099 -32.887 1.00 72.88 283 ILE A N 1
ATOM 2157 C CA . ILE A 1 283 ? 7.565 -5.744 -34.036 1.00 72.88 283 ILE A CA 1
ATOM 2158 C C . ILE A 1 283 ? 6.252 -6.519 -33.995 1.00 72.88 283 ILE A C 1
ATOM 2160 O O . ILE A 1 283 ? 5.204 -5.920 -34.173 1.00 72.88 283 ILE A O 1
ATOM 2164 N N . ARG A 1 284 ? 6.295 -7.835 -33.756 1.00 73.75 284 ARG A N 1
ATOM 2165 C CA . ARG A 1 284 ? 5.089 -8.677 -33.754 1.00 73.75 284 ARG A CA 1
ATOM 2166 C C . ARG A 1 284 ? 4.035 -8.217 -32.745 1.00 73.75 284 ARG A C 1
ATOM 2168 O O . ARG A 1 284 ? 2.848 -8.362 -33.020 1.00 73.75 284 ARG A O 1
ATOM 2175 N N . ASP A 1 285 ? 4.480 -7.729 -31.593 1.00 67.00 285 ASP A N 1
ATOM 2176 C CA . ASP A 1 285 ? 3.605 -7.446 -30.458 1.00 67.00 285 ASP A CA 1
ATOM 2177 C C . ASP A 1 285 ? 3.153 -5.969 -30.407 1.00 67.00 285 ASP A C 1
ATOM 2179 O O . ASP A 1 285 ? 2.146 -5.678 -29.765 1.00 67.00 285 ASP A O 1
ATOM 2183 N N . TYR A 1 286 ? 3.854 -5.046 -31.087 1.00 61.53 286 TYR A N 1
ATOM 2184 C CA . TYR A 1 286 ? 3.634 -3.593 -30.966 1.00 61.53 286 TYR A CA 1
ATOM 2185 C C . TYR A 1 286 ? 3.488 -2.804 -32.288 1.00 61.53 286 TYR A C 1
ATOM 2187 O O . TYR A 1 286 ? 3.106 -1.633 -32.226 1.00 61.53 286 TYR A O 1
ATOM 2195 N N . VAL A 1 287 ? 3.784 -3.383 -33.462 1.00 56.31 287 VAL A N 1
ATOM 2196 C CA . VAL A 1 287 ? 3.705 -2.713 -34.786 1.00 56.31 287 VAL A CA 1
ATOM 2197 C C . VAL A 1 287 ? 2.753 -3.450 -35.720 1.00 56.31 287 VAL A C 1
ATOM 2199 O O . VAL A 1 287 ? 1.889 -2.767 -36.313 1.00 56.31 287 VAL A O 1
#

pLDDT: mean 74.24, std 10.77, range [42.91, 93.5]

Secondary structure (DSSP, 8-state):
-EEEEEE------S---BPS--GGG-HHHHHHHHHHHHHHHHHHHTT-HHHHHHHHHHHHHHHHHHHHHHTPEEEEEPPPPPTTPPP--EEEEETTEEEEEES-HHHHHHHHT-EEEEE-TTHHHHHHHHHHHHHHHHHHHHHHGGGS-HHHHHHHHHHHHHHHHHHHHHHHTHHHHHHHHHHHHTT--EEEEEE-SSHHHHHHHHHHHHHSS-TTS-HHHHHHHH-----HHHHHHHHHHHHHHHTT-SS------TT--HHHHHHHHHHHHHHHHHHHHHHHHH-

Solvent-accessible surface area (backbone atoms only — not comparable to full-atom values): 16086 Å² total; per-residue (Å²): 74,38,38,34,43,34,44,48,56,86,55,75,88,64,88,68,64,57,78,88,76,74,75,90,64,63,62,52,64,51,52,34,51,51,49,42,50,52,37,37,54,54,20,50,73,72,66,33,61,61,39,24,50,51,50,50,50,48,51,52,48,51,49,54,40,50,55,57,57,67,61,34,40,48,38,76,44,66,61,82,70,68,92,86,65,70,75,34,59,42,75,51,83,48,101,62,35,41,38,35,44,39,34,50,38,58,55,40,33,37,73,76,64,37,41,84,40,76,48,41,76,71,46,70,62,47,52,49,50,40,51,48,49,52,51,51,49,53,50,50,44,66,68,54,44,80,77,38,52,71,71,34,45,52,40,52,52,50,35,49,50,50,35,50,50,48,49,51,54,51,58,76,42,42,65,65,53,50,51,53,50,50,43,59,68,38,7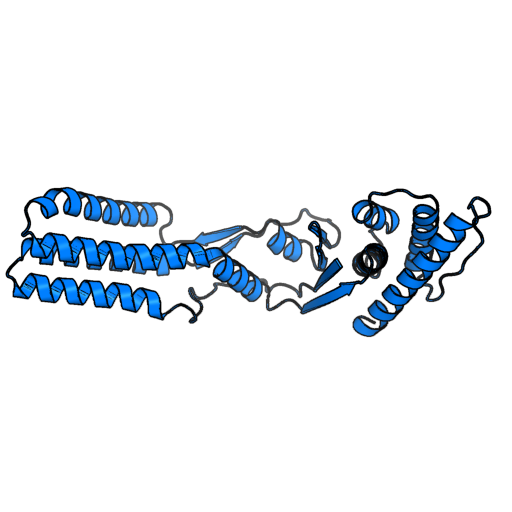1,60,49,54,71,50,77,46,84,29,94,40,72,64,27,42,36,46,41,51,33,44,73,59,34,71,84,33,91,81,57,60,45,56,57,53,40,45,73,68,45,81,74,84,48,74,44,55,55,55,50,40,53,52,50,40,50,31,59,75,67,69,45,94,63,87,80,82,76,82,69,89,88,56,54,75,68,44,49,51,52,36,52,52,53,49,52,37,40,50,57,29,49,59,51,50,46,74,77,74,109

Sequence (287 aa):
MQLMIMDLKKVPTEDNTLPPRSSRYSSLPIIASVTSIAACVICASVKDWLSFKMILLGMVSSGITSSIMCTGTITLGRVKPADGVPPGDGMLLLDNRIVILRGNEEDVNAVTKGKLRLKIKGGVRTLLFCASIALSQVTLQLIYMPSGSLPGQFMFLLSLLVSGGCNLYLSAKEEDVRSSALITLLDTPEVTTYQTNSRTTAAVLACLALCWESDTLIPANVLRDIVPIRTKPWNALSQILTKNIKDRNKKFDYRNSDDLDVQEKLLLTELIGDAHAAYDRYIRDYV

Organism: NCBI:txid48587

Foldseek 3Di:
DKEKEWEQDDQDPDFPFDQPDDPPLVVLVVQLVVLLVVLLVVCVVVVQVLLNVLSVLVVVLVVVLVVQLSQWTWGKDFDDDDPPDPACWDWDDDPPYIYTYGGRNRLVSSVVVIDTDTHGVVPPVSVVVSVVSNVVSVVCCVVRVVVTDPSSNVSSVVSCCSSVVSVVVVVVCVVVVVVVVSCVSSVNTDMDMDDDPDLLLSLLLNLCVRLLPDPPDQSLVSSCVSDVDDDPLSVLVSVLSRVCSVVVPLDSDDDDPVPDDPVSVVVNVVSVVSNNVSVVVCVVVPD